Protein AF-A0AAJ7BZB8-F1 (afdb_monomer)

Structure (mmCIF, N/CA/C/O backbone):
data_AF-A0AAJ7BZB8-F1
#
_entry.id   AF-A0AAJ7BZB8-F1
#
loop_
_atom_site.group_PDB
_atom_site.id
_atom_site.type_symbol
_atom_site.label_atom_id
_atom_site.label_alt_id
_atom_site.label_comp_id
_atom_site.label_asym_id
_atom_site.label_entity_id
_atom_site.label_seq_id
_atom_site.pdbx_PDB_ins_code
_atom_site.Cartn_x
_atom_site.Cartn_y
_atom_site.Cartn_z
_atom_site.occupancy
_atom_site.B_iso_or_equiv
_atom_site.auth_seq_id
_atom_site.auth_comp_id
_atom_site.auth_asym_id
_atom_site.auth_atom_id
_atom_site.pdbx_PDB_model_num
ATOM 1 N N . MET A 1 1 ? -3.937 38.573 93.428 1.00 39.94 1 MET A N 1
ATOM 2 C CA . MET A 1 1 ? -5.279 39.119 93.153 1.00 39.94 1 MET A CA 1
ATOM 3 C C . MET A 1 1 ? -6.262 38.174 93.824 1.00 39.94 1 MET A C 1
ATOM 5 O O . MET A 1 1 ? -6.724 37.236 93.200 1.00 39.94 1 MET A O 1
ATOM 9 N N . GLU A 1 2 ? -6.357 38.149 95.153 1.00 41.34 2 GLU A N 1
ATOM 10 C CA . GLU A 1 2 ? -6.880 39.229 96.008 1.00 41.34 2 GLU A CA 1
ATOM 11 C C . GLU A 1 2 ? -8.171 39.812 95.445 1.00 41.34 2 GLU A C 1
ATOM 13 O O . GLU A 1 2 ? -8.103 40.644 94.551 1.00 41.34 2 GLU A O 1
ATOM 18 N N . TYR A 1 3 ? -9.303 39.391 96.016 1.00 40.09 3 TYR A N 1
ATOM 19 C CA . TYR A 1 3 ? -10.199 40.333 96.679 1.00 40.09 3 TYR A CA 1
ATOM 20 C C . TYR A 1 3 ? -10.624 39.767 98.038 1.00 40.09 3 TYR A C 1
ATOM 22 O O . TYR A 1 3 ? -11.036 38.616 98.171 1.00 40.09 3 TYR A O 1
ATOM 30 N N . LYS A 1 4 ? -10.412 40.612 99.043 1.00 41.88 4 LYS A N 1
ATOM 31 C CA . LYS A 1 4 ? -10.698 40.487 100.470 1.00 41.88 4 LYS A CA 1
ATOM 32 C C . LYS A 1 4 ? -11.852 41.445 100.801 1.00 41.88 4 LYS A C 1
ATOM 34 O O . LYS A 1 4 ? -11.926 42.494 100.170 1.0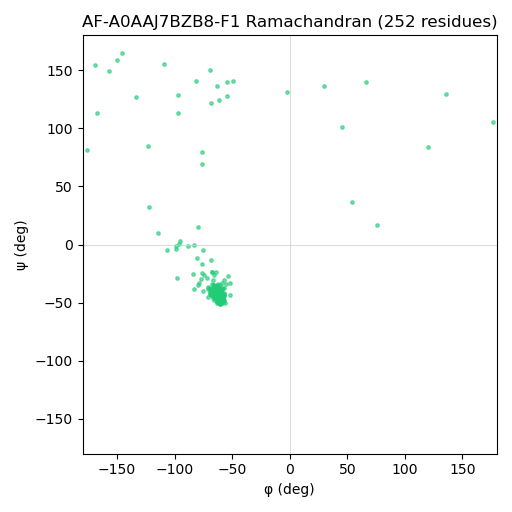0 41.88 4 LYS A O 1
ATOM 39 N N . THR A 1 5 ? -12.576 41.100 101.878 1.00 44.72 5 THR A N 1
ATOM 40 C CA . THR A 1 5 ? -13.298 41.970 102.851 1.00 44.72 5 THR A CA 1
ATOM 41 C C . THR A 1 5 ? -14.499 42.762 102.315 1.00 44.72 5 THR A C 1
ATOM 43 O O . THR A 1 5 ? -14.485 43.208 101.183 1.00 44.72 5 THR A O 1
ATOM 46 N N . GLU A 1 6 ? -15.624 42.921 103.018 1.00 40.31 6 GLU A N 1
ATOM 47 C CA . GLU A 1 6 ? -15.909 43.274 104.429 1.00 40.31 6 GLU A CA 1
ATOM 48 C C . GLU A 1 6 ? -17.247 42.595 104.845 1.00 40.31 6 GLU A C 1
ATOM 50 O O . GLU A 1 6 ? -18.028 42.230 103.977 1.00 40.31 6 GLU A O 1
ATOM 55 N N . GLY A 1 7 ? -17.654 42.325 106.088 1.00 41.47 7 GLY A N 1
ATOM 56 C CA . GLY A 1 7 ? -17.293 42.805 107.419 1.00 41.47 7 GLY A CA 1
ATOM 57 C C . GLY A 1 7 ? -18.589 43.050 108.229 1.00 41.47 7 GLY A C 1
ATOM 58 O O . GLY A 1 7 ? -19.474 43.743 107.744 1.00 41.47 7 GLY A O 1
ATOM 59 N N . SER A 1 8 ? -18.661 42.497 109.455 1.00 42.31 8 SER A N 1
ATOM 60 C CA . SER A 1 8 ? -19.478 42.924 110.628 1.00 42.31 8 SER A CA 1
ATOM 61 C C . SER A 1 8 ? -20.513 41.928 111.216 1.00 42.31 8 SER A C 1
ATOM 63 O O . SER A 1 8 ? -21.698 41.987 110.913 1.00 42.31 8 SER A O 1
ATOM 65 N N . VAL A 1 9 ? -20.051 41.022 112.102 1.00 45.44 9 VAL A N 1
ATOM 66 C CA . VAL A 1 9 ? -20.171 41.075 113.598 1.00 45.44 9 VAL A CA 1
ATOM 67 C C . VAL A 1 9 ? -21.422 41.801 114.152 1.00 45.44 9 VAL A C 1
ATOM 69 O O . VAL A 1 9 ? -21.681 42.920 113.730 1.00 45.44 9 VAL A O 1
ATOM 72 N N . CYS A 1 10 ? -22.195 41.367 115.161 1.00 36.84 10 CYS A N 1
ATOM 73 C CA . CYS A 1 10 ? -22.293 40.200 116.059 1.00 36.84 10 CYS A CA 1
ATOM 74 C C . CYS A 1 10 ? -23.645 40.310 116.805 1.00 36.84 10 CYS A C 1
ATOM 76 O O . CYS A 1 10 ? -24.083 41.429 117.052 1.00 36.84 10 CYS A O 1
ATOM 78 N N . ALA A 1 11 ? -24.223 39.194 117.269 1.00 33.59 11 ALA A N 1
ATOM 79 C CA . ALA A 1 11 ? -24.664 39.015 118.668 1.00 33.59 11 ALA A CA 1
ATOM 80 C C . ALA A 1 11 ? -25.375 37.660 118.861 1.00 33.59 11 ALA A C 1
ATOM 82 O O . ALA A 1 11 ? -26.507 37.450 118.439 1.00 33.59 11 ALA A O 1
ATOM 83 N N . SER A 1 12 ? -24.638 36.759 119.509 1.00 43.12 12 SER A N 1
ATOM 84 C CA . SER A 1 12 ? -25.056 35.722 120.462 1.00 43.12 12 SER A CA 1
ATOM 85 C C . SER A 1 12 ? -26.538 35.631 120.857 1.00 43.12 12 SER A C 1
ATOM 87 O O . SER A 1 12 ? -27.096 36.596 121.373 1.00 43.12 12 SER A O 1
ATOM 89 N N . ASN A 1 13 ? -27.090 34.411 120.788 1.00 36.97 13 ASN A N 1
ATOM 90 C CA . ASN A 1 13 ? -27.570 33.665 121.964 1.00 36.97 13 ASN A CA 1
ATOM 91 C C . ASN A 1 13 ? -27.848 32.185 121.604 1.00 36.97 13 ASN A C 1
ATOM 93 O 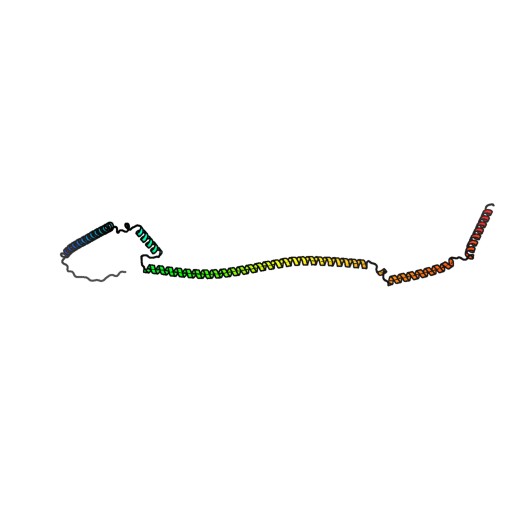O . ASN A 1 13 ? -28.753 31.871 120.839 1.00 36.97 13 ASN A O 1
ATOM 97 N N . VAL A 1 14 ? -27.039 31.289 122.175 1.00 47.53 14 VAL A N 1
ATOM 98 C CA . VAL A 1 14 ? -27.263 29.833 122.355 1.00 47.53 14 VAL A CA 1
ATOM 99 C C . VAL A 1 14 ? -28.148 29.715 123.616 1.00 47.53 14 VAL A C 1
ATOM 101 O O . VAL A 1 14 ? -27.891 30.513 124.525 1.00 47.53 14 VAL A O 1
ATOM 104 N N . PRO A 1 15 ? -29.167 28.823 123.746 1.00 52.34 15 PRO A N 1
ATOM 105 C CA . PRO A 1 15 ? -28.932 27.368 123.744 1.00 52.34 15 PRO A CA 1
ATOM 106 C C . PRO A 1 15 ? -30.091 26.421 123.352 1.00 52.34 15 PRO A C 1
ATOM 108 O O . PRO A 1 15 ? -31.243 26.656 123.695 1.00 52.34 15 PRO A O 1
ATOM 111 N N . SER A 1 16 ? -29.754 25.262 122.764 1.00 43.34 16 SER A N 1
ATOM 112 C CA . SER A 1 16 ? -30.377 23.956 123.084 1.00 43.34 16 SER A CA 1
ATOM 113 C C . SER A 1 16 ? -29.691 22.816 122.305 1.00 43.34 16 SER A C 1
ATOM 115 O O . SER A 1 16 ? -30.185 22.351 121.282 1.00 43.34 16 SER A O 1
ATOM 117 N N . ASP A 1 17 ? -28.545 22.344 122.801 1.00 50.84 17 ASP A N 1
ATOM 118 C CA . ASP A 1 17 ? -27.751 21.240 122.220 1.00 50.84 17 ASP A CA 1
ATOM 119 C C . ASP A 1 17 ? -28.291 19.825 122.545 1.00 50.84 17 ASP A C 1
ATOM 121 O O . ASP A 1 17 ? -27.604 18.825 122.354 1.00 50.84 17 ASP A O 1
ATOM 125 N N . TYR A 1 18 ? -29.538 19.700 123.017 1.00 49.69 18 TYR A N 1
ATOM 126 C CA . TYR A 1 18 ? -30.134 18.399 123.377 1.00 49.69 18 TYR A CA 1
ATOM 127 C C . TYR A 1 18 ? -31.185 17.877 122.384 1.00 49.69 18 TYR A C 1
ATOM 129 O O . TYR A 1 18 ? -31.660 16.752 122.540 1.00 49.69 18 TYR A O 1
ATOM 137 N N . GLN A 1 19 ? -31.552 18.650 121.356 1.00 49.06 19 GLN A N 1
ATOM 138 C CA . GLN A 1 19 ? -32.481 18.192 120.309 1.00 49.06 19 GLN A CA 1
ATOM 139 C C . GLN A 1 19 ? -31.768 17.691 119.047 1.00 49.06 19 GLN A C 1
ATOM 141 O O . GLN A 1 19 ? -32.270 16.770 118.412 1.00 49.06 19 GLN A O 1
ATOM 146 N N . THR A 1 20 ? -30.574 18.201 118.740 1.00 49.47 20 THR A N 1
ATOM 147 C CA . THR A 1 20 ? -29.833 17.896 117.506 1.00 49.47 20 THR A CA 1
ATOM 148 C C . THR A 1 20 ? -29.273 16.469 117.466 1.00 49.47 20 THR A C 1
ATOM 150 O O . THR A 1 20 ? -29.335 15.827 116.423 1.00 49.47 20 THR A O 1
ATOM 153 N N . GLN A 1 21 ? -28.811 15.915 118.597 1.00 52.09 21 GLN A N 1
ATOM 154 C CA . GLN A 1 21 ? -28.292 14.534 118.657 1.00 52.09 21 GLN A CA 1
ATOM 155 C C . GLN A 1 21 ? -29.380 13.457 118.526 1.00 52.09 21 GLN A C 1
ATOM 157 O O . GLN A 1 21 ? -29.112 12.361 118.043 1.00 52.09 21 GLN A O 1
ATOM 162 N N . LYS A 1 22 ? -30.617 13.745 118.947 1.00 52.25 22 LYS A N 1
ATOM 163 C CA . LYS A 1 22 ? -31.715 12.766 118.902 1.00 52.25 22 LYS A CA 1
ATOM 164 C C . LYS A 1 22 ? -32.300 12.628 117.491 1.00 52.25 22 LYS A C 1
ATOM 166 O O . LYS A 1 22 ? -32.698 11.533 117.105 1.00 52.25 22 LYS A O 1
ATOM 171 N N . THR A 1 23 ? -32.310 13.721 116.727 1.00 54.75 23 THR A N 1
ATOM 172 C CA . THR A 1 23 ? -32.636 13.731 115.293 1.00 54.75 23 THR A CA 1
ATOM 173 C C . THR A 1 23 ? -31.575 13.022 114.455 1.00 54.75 23 THR A C 1
ATOM 175 O O . THR A 1 23 ? -31.935 12.256 113.569 1.00 54.75 23 THR A O 1
ATOM 178 N N . ASP A 1 24 ? -30.292 13.177 114.794 1.00 61.56 24 ASP A N 1
ATOM 179 C CA . ASP A 1 24 ? -29.176 12.558 114.060 1.00 61.56 24 ASP A CA 1
ATOM 180 C C . ASP A 1 24 ? -29.201 11.019 114.154 1.00 61.56 24 ASP A C 1
ATOM 182 O O . ASP A 1 24 ? -28.996 10.321 113.167 1.00 61.56 24 ASP A O 1
ATOM 186 N N . ILE A 1 25 ? -29.553 10.470 115.325 1.00 65.50 25 ILE A N 1
ATOM 187 C CA . ILE A 1 25 ? -29.702 9.016 115.528 1.00 65.50 25 ILE A CA 1
ATOM 188 C C . ILE A 1 25 ? -30.928 8.470 114.777 1.00 65.50 25 ILE A C 1
ATOM 190 O O . ILE A 1 25 ? -30.836 7.427 114.134 1.00 65.50 25 ILE A O 1
ATOM 194 N N . GLN A 1 26 ? -32.064 9.177 114.808 1.00 70.44 26 GLN A N 1
ATOM 195 C CA . GLN A 1 26 ? -33.268 8.760 114.076 1.00 70.44 26 GLN A CA 1
ATOM 196 C C . GLN A 1 26 ? -33.088 8.810 112.555 1.00 70.44 26 GLN A C 1
ATOM 198 O O . GLN A 1 26 ? -33.644 7.977 111.840 1.00 70.44 26 GLN A O 1
ATOM 203 N N . ASP A 1 27 ? -32.334 9.779 112.043 1.00 73.12 27 ASP A N 1
ATOM 204 C CA . ASP A 1 27 ? -32.050 9.871 110.612 1.00 73.12 27 ASP A CA 1
ATOM 205 C C . ASP A 1 27 ? -30.987 8.848 110.179 1.00 73.12 27 ASP A C 1
ATOM 207 O O . ASP A 1 27 ? -31.086 8.300 109.079 1.00 73.12 27 ASP A O 1
ATOM 211 N N . LEU A 1 28 ? -30.057 8.479 111.069 1.00 79.44 28 LEU A N 1
ATOM 212 C CA . LEU A 1 28 ? -29.142 7.352 110.868 1.00 79.44 28 LEU A CA 1
ATOM 213 C C . LEU A 1 28 ? -29.890 6.006 110.791 1.00 79.44 28 LEU A C 1
ATOM 215 O O . LEU A 1 28 ? -29.590 5.185 109.923 1.00 79.44 28 LEU A O 1
ATOM 219 N N . GLU A 1 29 ? -30.890 5.790 111.651 1.00 80.31 29 GLU A N 1
ATOM 220 C CA . GLU A 1 29 ? -31.751 4.596 111.632 1.00 80.31 29 GLU A CA 1
ATOM 221 C C . GLU A 1 29 ? -32.578 4.507 110.338 1.00 80.31 29 GLU A C 1
ATOM 223 O O . GLU A 1 29 ? -32.640 3.449 109.708 1.00 80.31 29 GLU A O 1
ATOM 228 N N . LYS A 1 30 ? -33.162 5.622 109.876 1.00 84.06 30 LYS A N 1
ATOM 229 C CA . LYS A 1 30 ? -33.880 5.673 108.587 1.00 84.06 30 LYS A CA 1
ATOM 230 C C . LYS A 1 30 ? -32.955 5.427 107.396 1.00 84.06 30 LYS A C 1
ATOM 232 O O . LYS A 1 30 ? -33.351 4.754 106.446 1.00 84.06 30 LYS A O 1
ATOM 237 N N . LEU A 1 31 ? -31.733 5.960 107.432 1.00 84.12 31 LEU A N 1
ATOM 238 C CA . LEU A 1 31 ? -30.732 5.733 106.390 1.00 84.12 31 LEU A CA 1
ATOM 239 C C . LEU A 1 31 ? -30.292 4.263 106.348 1.00 84.12 31 LEU A C 1
ATOM 241 O O . LEU A 1 31 ? -30.109 3.715 105.261 1.00 84.12 31 LEU A O 1
ATOM 245 N N . HIS A 1 32 ? -30.159 3.619 107.512 1.00 86.50 32 HIS A N 1
ATOM 246 C CA . HIS A 1 32 ? -29.890 2.186 107.606 1.00 86.50 32 HIS A CA 1
ATOM 247 C C . HIS A 1 32 ? -31.016 1.369 106.962 1.00 86.50 32 HIS A C 1
ATOM 249 O O . HIS A 1 32 ? -30.742 0.573 106.068 1.00 86.50 32 HIS A O 1
ATOM 255 N N . LEU A 1 33 ? -32.272 1.638 107.335 1.00 87.62 33 LEU A N 1
ATOM 256 C CA . LEU A 1 33 ? -33.460 1.004 106.749 1.00 87.62 33 LEU A CA 1
ATOM 257 C C . LEU A 1 33 ? -33.542 1.194 105.227 1.00 87.62 33 LEU A C 1
ATOM 259 O O . LEU A 1 33 ? -33.844 0.253 104.498 1.00 87.62 33 LEU A O 1
ATOM 263 N N . LEU A 1 34 ? -33.234 2.391 104.719 1.00 89.62 34 LEU A N 1
ATOM 264 C CA . LEU A 1 34 ? -33.222 2.655 103.278 1.00 89.62 34 LEU A CA 1
ATOM 265 C C . LEU A 1 34 ? -32.117 1.871 102.561 1.00 89.62 34 LEU A C 1
ATOM 267 O O . LEU A 1 34 ? -32.340 1.329 101.480 1.00 89.62 34 LEU A O 1
ATOM 271 N N . LYS A 1 35 ? -30.918 1.808 103.147 1.00 89.25 35 LYS A N 1
ATOM 272 C CA . LYS A 1 35 ? -29.793 1.057 102.582 1.00 89.25 35 LYS A CA 1
ATOM 273 C C . LYS A 1 35 ? -30.079 -0.444 102.558 1.00 89.25 35 LYS A C 1
ATOM 275 O O . LYS A 1 35 ? -29.728 -1.109 101.586 1.00 89.25 35 LYS A O 1
ATOM 280 N N . GLU A 1 36 ? -30.723 -0.949 103.603 1.00 92.25 36 GLU A N 1
ATOM 281 C CA . GLU A 1 36 ? -31.187 -2.330 103.699 1.00 92.25 36 GLU A CA 1
ATOM 282 C C . GLU A 1 36 ? -32.238 -2.621 102.621 1.00 92.25 36 GLU A C 1
ATOM 284 O O . GLU A 1 36 ? -32.021 -3.512 101.806 1.00 92.25 36 GLU A O 1
ATOM 289 N N . GLY A 1 37 ? -33.262 -1.771 102.475 1.00 90.75 37 GLY A N 1
ATOM 290 C CA . GLY A 1 37 ? -34.270 -1.912 101.417 1.00 90.75 37 GLY A CA 1
ATOM 291 C C . GLY A 1 37 ? -33.705 -1.826 99.990 1.00 90.75 37 GLY A C 1
ATOM 292 O O . GLY A 1 37 ? -34.118 -2.582 99.111 1.00 90.75 37 GLY A O 1
ATOM 293 N N . ILE A 1 38 ? -32.715 -0.959 99.736 1.00 91.31 38 ILE A N 1
ATOM 294 C CA . ILE A 1 38 ? -32.002 -0.916 98.445 1.00 91.31 38 ILE A CA 1
ATOM 295 C C . ILE A 1 38 ? -31.239 -2.224 98.213 1.00 91.31 38 ILE A C 1
ATOM 297 O O . ILE A 1 38 ? -31.277 -2.770 97.111 1.00 91.31 38 ILE A O 1
ATOM 301 N N . SER A 1 39 ? -30.550 -2.733 99.236 1.00 92.19 39 SER A N 1
ATOM 302 C CA . SER A 1 39 ? -29.804 -3.989 99.139 1.00 92.19 39 SER A CA 1
ATOM 303 C C . SER A 1 39 ? -30.730 -5.177 98.882 1.00 92.19 39 SER A C 1
ATOM 305 O O . SER A 1 39 ? -30.409 -6.021 98.047 1.00 92.19 39 SER A O 1
ATOM 307 N N . GLU A 1 40 ? -31.880 -5.229 99.553 1.00 92.81 40 GLU A N 1
ATOM 308 C CA . GLU A 1 40 ? -32.916 -6.240 99.333 1.00 92.81 40 GLU A CA 1
ATOM 309 C C . GLU A 1 40 ? -33.490 -6.152 97.917 1.00 92.81 40 GLU A C 1
ATOM 311 O O . GLU A 1 40 ? -33.534 -7.161 97.224 1.00 92.81 40 GLU A O 1
ATOM 316 N N . THR A 1 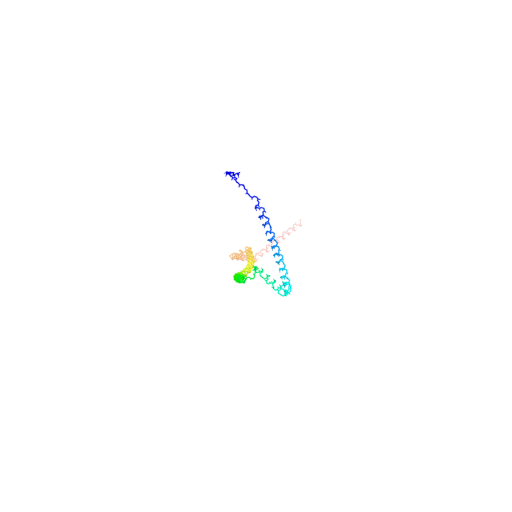41 ? -33.808 -4.948 97.427 1.00 92.94 41 THR A N 1
ATOM 317 C CA . THR A 1 41 ? -34.321 -4.745 96.058 1.00 92.94 41 THR A CA 1
ATOM 318 C C . THR A 1 41 ? -33.298 -5.166 95.000 1.00 92.94 41 THR A C 1
ATOM 320 O O . THR A 1 41 ? -33.645 -5.751 93.976 1.00 92.94 41 THR A O 1
ATOM 323 N N . ILE A 1 42 ? -32.010 -4.885 95.225 1.00 91.31 42 ILE A N 1
ATOM 324 C CA . ILE A 1 42 ? -30.934 -5.326 94.328 1.00 91.31 42 ILE A CA 1
ATOM 325 C C . ILE A 1 42 ? -30.804 -6.851 94.365 1.00 91.31 42 ILE A C 1
ATOM 327 O O . ILE A 1 42 ? -30.649 -7.473 93.314 1.00 91.31 42 ILE A O 1
ATOM 331 N N . ALA A 1 43 ? -30.867 -7.460 95.551 1.00 91.81 43 ALA A N 1
ATOM 332 C CA . ALA A 1 43 ? -30.816 -8.909 95.698 1.00 91.81 43 ALA A CA 1
ATOM 333 C C . ALA A 1 43 ? -32.014 -9.589 95.015 1.00 91.81 43 ALA A C 1
ATOM 335 O O . ALA A 1 43 ? -31.816 -10.552 94.277 1.00 91.81 43 ALA A O 1
ATOM 336 N N . GLU A 1 44 ? -33.221 -9.046 95.181 1.00 93.19 44 GLU A N 1
ATOM 337 C CA . GLU A 1 44 ? -34.444 -9.507 94.521 1.00 93.19 44 GLU A CA 1
ATOM 338 C C . GLU A 1 44 ? -34.348 -9.353 93.000 1.00 93.19 44 GLU A C 1
ATOM 340 O O . GLU A 1 44 ? -34.588 -10.308 92.271 1.00 93.19 44 GLU A O 1
ATOM 345 N N . ASN A 1 45 ? -33.905 -8.200 92.493 1.00 91.06 45 ASN A N 1
ATOM 346 C CA . ASN A 1 45 ? -33.743 -7.986 91.054 1.00 91.06 45 ASN A CA 1
ATOM 347 C C . ASN A 1 45 ? -32.689 -8.924 90.436 1.00 91.06 45 ASN A C 1
ATOM 349 O O . ASN A 1 45 ? -32.849 -9.411 89.314 1.00 91.06 45 ASN A O 1
ATOM 353 N N . ASN A 1 46 ? -31.616 -9.217 91.172 1.00 91.38 46 ASN A N 1
ATOM 354 C CA . ASN A 1 46 ? -30.619 -10.198 90.752 1.00 91.38 46 ASN A CA 1
ATOM 355 C C . ASN A 1 46 ? -31.191 -11.623 90.756 1.00 91.38 46 ASN A C 1
ATOM 357 O O . ASN A 1 46 ? -30.915 -12.383 89.827 1.00 91.38 46 ASN A O 1
ATOM 361 N N . ALA A 1 47 ? -32.003 -11.978 91.757 1.00 92.19 47 ALA A N 1
ATOM 362 C CA . ALA A 1 47 ? -32.699 -13.261 91.813 1.00 92.19 47 ALA A CA 1
ATOM 363 C C . ALA A 1 47 ? -33.698 -13.404 90.655 1.00 92.19 47 ALA A C 1
ATOM 365 O O . ALA A 1 47 ? -33.641 -14.390 89.926 1.00 92.19 47 ALA A O 1
ATOM 366 N N . LEU A 1 48 ? -34.513 -12.378 90.393 1.00 90.62 48 LEU A N 1
ATOM 367 C CA . LEU A 1 48 ? -35.437 -12.327 89.257 1.00 90.62 48 LEU A CA 1
ATOM 368 C C . LEU A 1 48 ? -34.701 -12.418 87.919 1.00 90.62 48 LEU A C 1
ATOM 370 O O . LEU A 1 48 ? -35.116 -13.155 87.032 1.00 90.62 48 LEU A O 1
ATOM 374 N N . SER A 1 49 ? -33.576 -11.718 87.765 1.00 87.69 49 SER A N 1
ATOM 375 C CA . SER A 1 49 ? -32.747 -11.822 86.558 1.00 87.69 49 SER A CA 1
ATOM 376 C C . SER A 1 49 ? -32.207 -13.242 86.370 1.00 87.69 49 SER A C 1
ATOM 378 O O . SER A 1 49 ? -32.214 -13.763 85.253 1.00 87.69 49 SER A O 1
ATOM 380 N N . ALA A 1 50 ? -31.774 -13.898 87.451 1.00 89.00 50 ALA A N 1
ATOM 381 C CA . ALA A 1 50 ? -31.330 -15.286 87.411 1.00 89.00 50 ALA A CA 1
ATOM 382 C C . ALA A 1 50 ? -32.483 -16.246 87.067 1.00 89.00 50 ALA A C 1
ATOM 384 O O . ALA A 1 50 ? -32.299 -17.140 86.240 1.00 89.00 50 ALA A O 1
ATOM 385 N N . GLU A 1 51 ? -33.676 -16.040 87.624 1.00 89.06 51 GLU A N 1
ATOM 386 C CA . GLU A 1 51 ? -34.882 -16.805 87.290 1.00 89.06 51 GLU A CA 1
ATOM 387 C C . GLU A 1 51 ? -35.293 -16.611 85.830 1.00 89.06 51 GLU A C 1
ATOM 389 O O . GLU A 1 51 ? -35.535 -17.594 85.139 1.00 89.06 51 GLU A O 1
ATOM 394 N N . ILE A 1 52 ? -35.275 -15.378 85.314 1.00 85.88 52 ILE A N 1
ATOM 395 C CA . ILE A 1 52 ? -35.554 -15.082 83.901 1.00 85.88 52 ILE A CA 1
ATOM 396 C C . ILE A 1 52 ? -34.550 -15.800 82.998 1.00 85.88 52 ILE A C 1
ATOM 398 O O . ILE A 1 52 ? -34.951 -16.432 82.025 1.00 85.88 52 ILE A O 1
ATOM 402 N N . ILE A 1 53 ? -33.253 -15.760 83.313 1.00 82.69 53 ILE A N 1
ATOM 403 C CA . ILE A 1 53 ? -32.234 -16.498 82.549 1.00 82.69 53 ILE A CA 1
ATOM 404 C C . ILE A 1 53 ? -32.510 -18.006 82.594 1.00 82.69 53 ILE A C 1
ATOM 406 O O . ILE A 1 53 ? -32.361 -18.696 81.587 1.00 82.69 53 ILE A O 1
ATOM 410 N N . THR A 1 54 ? -32.930 -18.526 83.745 1.00 84.94 54 THR A N 1
ATOM 411 C CA . THR A 1 54 ? -33.246 -19.949 83.918 1.00 84.94 54 THR A CA 1
ATOM 412 C C . THR A 1 54 ? -34.486 -20.339 83.108 1.00 84.94 54 THR A C 1
ATOM 414 O O . THR A 1 54 ? -34.441 -21.315 82.364 1.00 84.94 54 THR A O 1
ATOM 417 N N . LEU A 1 55 ? -35.537 -19.517 83.130 1.00 83.00 55 LEU A N 1
ATOM 418 C CA . LEU A 1 55 ? -36.735 -19.670 82.301 1.00 83.00 55 LEU A CA 1
ATOM 419 C C . LEU A 1 55 ? -36.405 -19.600 80.806 1.00 83.00 55 LEU A C 1
ATOM 421 O O . LEU A 1 55 ? -36.894 -20.411 80.028 1.00 83.00 55 LEU A O 1
ATOM 425 N N . LEU A 1 56 ? -35.540 -18.677 80.381 1.00 79.06 56 LEU A N 1
ATOM 426 C CA . LEU A 1 56 ? -35.097 -18.581 78.985 1.00 79.06 56 LEU A CA 1
ATOM 427 C C . LEU A 1 56 ? -34.326 -19.832 78.535 1.00 79.06 56 LEU A C 1
ATOM 429 O O . LEU A 1 56 ? -34.486 -20.267 77.389 1.00 79.06 56 LEU A O 1
ATOM 433 N N . LYS A 1 57 ? -33.531 -20.437 79.430 1.00 78.25 57 LYS A N 1
ATOM 434 C CA . LYS A 1 57 ? -32.859 -21.726 79.195 1.00 78.25 57 LYS A CA 1
ATOM 435 C C . LYS A 1 57 ? -33.850 -22.876 79.087 1.00 78.25 57 LYS A C 1
ATOM 437 O O . LYS A 1 57 ? -33.741 -23.674 78.158 1.00 78.25 57 LYS A O 1
ATOM 442 N N . GLU A 1 58 ? -34.822 -22.951 79.992 1.00 81.50 58 GLU A N 1
ATOM 443 C CA . GLU A 1 58 ? -35.870 -23.979 79.974 1.00 81.50 58 GLU A CA 1
ATOM 444 C C . GLU A 1 58 ? -36.744 -23.887 78.719 1.00 81.50 58 GLU A C 1
ATOM 446 O O . GLU A 1 58 ? -37.036 -24.900 78.082 1.00 81.50 58 GLU A O 1
ATOM 451 N N . LEU A 1 59 ? -37.089 -22.665 78.308 1.00 76.75 59 LEU A N 1
ATOM 452 C CA . LEU A 1 59 ? -37.854 -22.384 77.094 1.00 76.75 59 LEU A CA 1
ATOM 453 C C . LEU A 1 59 ? -37.022 -22.527 75.809 1.00 76.75 59 LEU A C 1
ATOM 455 O O . LEU A 1 59 ? -37.578 -22.416 74.717 1.00 76.75 59 LEU A O 1
ATOM 459 N N . LYS A 1 60 ? -35.710 -22.794 75.917 1.00 70.44 60 LYS A N 1
ATOM 460 C CA . LYS A 1 60 ? -34.767 -22.911 74.790 1.00 70.44 60 LYS A CA 1
ATOM 461 C C . LYS A 1 60 ? -34.784 -21.687 73.864 1.00 70.44 60 LYS A C 1
ATOM 463 O O . LYS A 1 60 ? -34.652 -21.820 72.650 1.00 70.44 60 LYS A O 1
ATOM 468 N N . LEU A 1 61 ? -34.948 -20.493 74.431 1.00 70.44 61 LEU A N 1
ATOM 469 C CA . LEU A 1 61 ? -35.032 -19.232 73.681 1.00 70.44 61 LEU A CA 1
ATOM 470 C C . LEU A 1 61 ? -33.686 -18.499 73.570 1.00 70.44 61 LEU A C 1
ATOM 472 O O . LEU A 1 61 ? -33.625 -17.408 73.006 1.00 70.44 61 LEU A O 1
ATOM 476 N N . GLU A 1 62 ? -32.591 -19.064 74.087 1.00 67.25 62 GLU A N 1
ATOM 477 C CA . GLU A 1 62 ? -31.265 -18.468 73.893 1.00 67.25 62 GLU A CA 1
ATOM 478 C C . GLU A 1 62 ? -30.808 -18.582 72.430 1.00 67.25 62 GLU A C 1
ATOM 480 O O . GLU A 1 62 ? -31.089 -19.562 71.739 1.00 67.25 62 GLU A O 1
ATOM 485 N N . ILE A 1 63 ? -29.992 -17.621 71.985 1.00 64.06 63 ILE A N 1
ATOM 486 C CA . ILE A 1 63 ? -29.400 -17.577 70.634 1.00 64.06 63 ILE A CA 1
ATOM 487 C C . ILE A 1 63 ? -28.651 -18.881 70.286 1.00 64.06 63 ILE A C 1
ATOM 489 O O . ILE A 1 63 ? -28.546 -19.259 69.120 1.00 64.06 63 ILE A O 1
ATOM 493 N N . ASN A 1 64 ? -28.153 -19.594 71.300 1.00 66.50 64 ASN A N 1
ATOM 494 C CA . ASN A 1 64 ? -27.435 -20.861 71.158 1.00 66.50 64 ASN A CA 1
ATOM 495 C C . ASN A 1 64 ? -28.340 -22.069 70.857 1.00 66.50 64 ASN A C 1
ATOM 497 O O . ASN A 1 64 ? -27.826 -23.091 70.410 1.00 66.50 64 ASN A O 1
ATOM 501 N N . TYR A 1 65 ? -29.655 -21.959 71.077 1.00 70.81 65 TYR A N 1
ATOM 502 C CA . TYR A 1 65 ? -30.644 -23.004 70.781 1.00 70.81 65 TYR A CA 1
ATOM 503 C C . TYR A 1 65 ? -31.379 -22.787 69.451 1.00 70.81 65 TYR A C 1
ATOM 505 O O . TYR A 1 65 ? -32.196 -23.623 69.062 1.00 70.81 65 TYR A O 1
ATOM 513 N N . LEU A 1 66 ? -31.087 -21.696 68.734 1.00 73.50 66 LEU A N 1
ATOM 514 C CA . LEU A 1 66 ? -31.593 -21.499 67.378 1.00 73.50 66 LEU A CA 1
ATOM 515 C C . LEU A 1 66 ? -31.039 -22.595 66.448 1.00 73.50 66 LEU A C 1
ATOM 517 O O . LEU A 1 66 ? -29.840 -22.888 66.497 1.00 73.50 66 LEU A O 1
ATOM 521 N N . PRO A 1 67 ? -31.875 -23.175 65.568 1.00 81.00 67 PRO A N 1
ATOM 522 C CA . PRO A 1 67 ? -31.418 -24.050 64.496 1.00 81.00 67 PRO A CA 1
ATOM 523 C C . PRO A 1 67 ? -30.269 -23.419 63.702 1.00 81.00 67 PRO A C 1
ATOM 525 O O . PRO A 1 67 ? -30.284 -22.215 63.426 1.00 81.00 67 PRO A O 1
ATOM 528 N N . ILE A 1 68 ? -29.289 -24.243 63.320 1.00 81.94 68 ILE A N 1
ATOM 529 C CA . ILE A 1 68 ? -28.070 -23.819 62.609 1.00 81.94 68 ILE A CA 1
ATOM 530 C C . ILE A 1 68 ? -28.427 -22.989 61.367 1.00 81.94 68 ILE A C 1
ATOM 532 O O . ILE A 1 68 ? -27.879 -21.905 61.187 1.00 81.94 68 ILE A O 1
ATOM 536 N N . ASP A 1 69 ? -29.433 -23.421 60.608 1.00 81.75 69 ASP A N 1
ATOM 537 C CA . ASP A 1 69 ? -29.921 -22.743 59.402 1.00 81.75 69 ASP A CA 1
ATOM 538 C C . ASP A 1 69 ? -30.375 -21.293 59.664 1.00 81.75 69 ASP A C 1
ATOM 540 O O . ASP A 1 69 ? -30.133 -20.395 58.857 1.00 81.75 69 ASP A O 1
ATOM 544 N N . ILE A 1 70 ? -31.005 -21.029 60.816 1.00 82.19 70 ILE A N 1
ATOM 545 C CA . ILE A 1 70 ? -31.464 -19.682 61.194 1.00 82.19 70 ILE A CA 1
ATOM 546 C C . ILE A 1 70 ? -30.277 -18.822 61.624 1.00 82.19 70 ILE A C 1
ATOM 548 O O . ILE A 1 70 ? -30.202 -17.645 61.270 1.00 82.19 70 ILE A O 1
ATOM 552 N N . LYS A 1 71 ? -29.326 -19.406 62.358 1.00 81.94 71 LYS A N 1
ATOM 553 C CA . LYS A 1 71 ? -28.107 -18.718 62.794 1.00 81.94 71 LYS A CA 1
ATOM 554 C C . LYS A 1 71 ? -27.242 -18.309 61.599 1.00 81.94 71 LYS A C 1
ATOM 556 O O . LYS A 1 71 ? -26.814 -17.157 61.524 1.00 81.94 71 LYS A O 1
ATOM 561 N N . GLU A 1 72 ? -27.046 -19.215 60.645 1.00 84.12 72 GLU A N 1
ATOM 562 C CA . GLU A 1 72 ? -26.351 -18.935 59.385 1.00 84.12 72 GLU A CA 1
ATOM 563 C C . GLU A 1 72 ? -27.110 -17.912 58.536 1.00 84.12 72 GLU A C 1
ATOM 565 O O . GLU A 1 72 ? -26.508 -16.966 58.027 1.00 84.12 72 GLU A O 1
ATOM 570 N N . GLY A 1 73 ? -28.438 -18.035 58.433 1.00 84.81 73 GLY A N 1
ATOM 571 C CA . GLY A 1 73 ? -29.285 -17.070 57.734 1.00 84.81 73 GLY A CA 1
ATOM 572 C C . GLY A 1 73 ? -29.157 -15.654 58.300 1.00 84.81 73 GLY A C 1
ATOM 573 O O . GLY A 1 73 ? -28.944 -14.702 57.548 1.00 84.81 73 GLY A O 1
ATOM 574 N N . LEU A 1 74 ? -29.206 -15.505 59.625 1.00 83.62 74 LEU A N 1
ATOM 575 C CA . LEU A 1 74 ? -29.078 -14.212 60.297 1.00 83.62 74 LEU A CA 1
ATOM 576 C C . LEU A 1 74 ? -27.670 -13.619 60.134 1.00 83.62 74 LEU A C 1
ATOM 578 O O . LEU A 1 74 ? -27.516 -12.415 59.918 1.00 83.62 74 LEU A O 1
ATOM 582 N N . GLN A 1 75 ? -26.639 -14.466 60.174 1.00 83.88 75 GLN A N 1
ATOM 583 C CA . GLN A 1 75 ? -25.258 -14.058 59.931 1.00 83.88 75 GLN A CA 1
ATOM 584 C C . GLN A 1 75 ? -25.047 -13.609 58.477 1.00 83.88 75 GLN A C 1
ATOM 586 O O . GLN A 1 75 ? -24.422 -12.574 58.245 1.00 83.88 75 GLN A O 1
ATOM 591 N N . ASN A 1 76 ? -25.638 -14.311 57.509 1.00 86.38 76 ASN A N 1
ATOM 592 C CA . ASN A 1 76 ? -25.629 -13.923 56.098 1.00 86.38 76 ASN A CA 1
ATOM 593 C C . ASN A 1 76 ? -26.353 -12.594 55.867 1.00 86.38 76 ASN A C 1
ATOM 595 O O . ASN A 1 76 ? -25.820 -11.715 55.192 1.00 86.38 76 ASN A O 1
ATOM 599 N N . VAL A 1 77 ? -27.528 -12.399 56.471 1.00 83.12 77 VAL A N 1
ATOM 600 C CA . VAL A 1 77 ? -28.265 -11.128 56.393 1.00 83.12 77 VAL A CA 1
ATOM 601 C C . VAL A 1 77 ? -27.449 -9.987 57.007 1.00 83.12 77 VAL A C 1
ATOM 603 O O . VAL A 1 77 ? -27.335 -8.926 56.398 1.00 83.12 77 VAL A O 1
ATOM 606 N N . SER A 1 78 ? -26.800 -10.210 58.154 1.00 81.50 78 SER A N 1
ATOM 607 C CA . SER A 1 78 ? -25.906 -9.221 58.770 1.00 81.50 78 SER A CA 1
ATOM 608 C C . SER A 1 78 ? -24.714 -8.866 57.872 1.00 81.50 78 SER A C 1
ATOM 610 O O . SER A 1 78 ? -24.368 -7.691 57.746 1.00 81.50 78 SER A O 1
ATOM 612 N N . LEU A 1 79 ? -24.094 -9.853 57.214 1.00 84.81 79 LEU A N 1
ATOM 613 C CA . LEU A 1 79 ? -22.994 -9.625 56.270 1.00 84.81 79 LEU A CA 1
ATOM 614 C C . LEU A 1 79 ? -23.446 -8.824 55.044 1.00 84.81 79 LEU A C 1
ATOM 616 O O . LEU A 1 79 ? -22.747 -7.895 54.636 1.00 84.81 79 LEU A O 1
ATOM 620 N N . ILE A 1 80 ? -24.623 -9.137 54.497 1.00 83.12 80 ILE A N 1
ATOM 621 C CA . ILE A 1 80 ? -25.214 -8.393 53.381 1.00 83.12 80 ILE A CA 1
ATOM 622 C C . ILE A 1 80 ? -25.465 -6.941 53.803 1.00 83.12 80 ILE A C 1
ATOM 624 O O . ILE A 1 80 ? -24.978 -6.033 53.137 1.00 83.12 80 ILE A O 1
ATOM 628 N N . LEU A 1 81 ? -26.123 -6.702 54.940 1.00 79.56 81 LEU A N 1
ATOM 629 C CA . LEU A 1 81 ? -26.393 -5.348 55.445 1.00 79.56 81 LEU A CA 1
ATOM 630 C C . LEU A 1 81 ? -25.108 -4.541 55.655 1.00 79.56 81 LEU A C 1
ATOM 632 O O . LEU A 1 81 ? -25.024 -3.399 55.209 1.00 79.56 81 LEU A O 1
ATOM 636 N N . LYS A 1 82 ? -24.070 -5.153 56.236 1.00 83.62 82 LYS A N 1
ATOM 637 C CA . LYS A 1 82 ? -22.755 -4.514 56.400 1.00 83.62 82 LYS A CA 1
ATOM 638 C C . LYS A 1 82 ? -22.102 -4.171 55.064 1.00 83.62 82 LYS A C 1
ATOM 640 O O . LYS A 1 82 ? -21.525 -3.095 54.940 1.00 83.62 82 LYS A O 1
ATOM 645 N N . SER A 1 83 ? -22.205 -5.046 54.061 1.00 82.88 83 SER A N 1
ATOM 646 C CA . SER A 1 83 ? -21.695 -4.765 52.710 1.00 82.88 83 SER A CA 1
ATOM 647 C C . SER A 1 83 ? -22.447 -3.623 52.012 1.00 82.88 83 SER A C 1
ATOM 649 O O . SER A 1 83 ? -21.873 -2.923 51.182 1.00 82.88 83 SER A O 1
ATOM 651 N N . GLU A 1 84 ? -23.706 -3.403 52.396 1.00 77.69 84 GLU A N 1
ATOM 652 C CA . GLU A 1 84 ? -24.566 -2.304 51.942 1.00 77.69 84 GLU A CA 1
ATOM 653 C C . GLU A 1 84 ? -24.415 -1.030 52.802 1.00 77.69 84 GLU A C 1
ATOM 655 O O . GLU A 1 84 ? -25.056 -0.020 52.518 1.00 77.69 84 GLU A O 1
ATOM 660 N N . GLY A 1 85 ? -23.581 -1.059 53.851 1.00 78.88 85 GLY A N 1
ATOM 661 C CA . GLY A 1 85 ? -23.352 0.067 54.763 1.00 78.88 85 GLY A CA 1
ATOM 662 C C . GLY A 1 85 ? -24.471 0.317 55.782 1.00 78.88 85 GLY A C 1
ATOM 663 O O . GLY A 1 85 ? -24.528 1.400 56.360 1.00 78.88 85 GLY A O 1
ATOM 664 N N . LEU A 1 86 ? -25.356 -0.657 56.008 1.00 74.44 86 LEU A N 1
ATOM 665 C CA . LEU A 1 86 ? -26.490 -0.555 56.928 1.00 74.44 86 LEU A CA 1
ATOM 666 C C . LEU A 1 86 ? -26.145 -1.168 58.293 1.00 74.44 86 LEU A C 1
ATOM 668 O O . LEU A 1 86 ? -25.679 -2.306 58.376 1.00 74.44 86 LEU A O 1
ATOM 672 N N . ALA A 1 87 ? -26.378 -0.407 59.366 1.00 71.12 87 ALA A N 1
ATOM 673 C CA . ALA A 1 87 ? -26.124 -0.842 60.743 1.00 71.12 87 ALA A CA 1
ATOM 674 C C . ALA A 1 87 ? -27.278 -1.674 61.338 1.00 71.12 87 ALA A C 1
ATOM 676 O O . ALA A 1 87 ? -27.038 -2.506 62.210 1.00 71.12 87 ALA A O 1
ATOM 677 N N . GLU A 1 88 ? -28.504 -1.484 60.842 1.00 71.81 88 GLU A N 1
ATOM 678 C CA . GLU A 1 88 ? -29.728 -2.155 61.297 1.00 71.81 88 GLU A CA 1
ATOM 679 C C . GLU A 1 88 ? -30.684 -2.386 60.107 1.00 71.81 88 GLU A C 1
ATOM 681 O O . GLU A 1 88 ? -30.483 -1.816 59.028 1.00 71.81 88 GLU A O 1
ATOM 686 N N . VAL A 1 89 ? -31.699 -3.247 60.266 1.00 67.69 89 VAL A N 1
ATOM 687 C CA . VAL A 1 89 ? -32.697 -3.529 59.215 1.00 67.69 89 VAL A CA 1
ATOM 688 C C . VAL A 1 89 ? -33.693 -2.368 59.135 1.00 67.69 89 VAL A C 1
ATOM 690 O O . VAL A 1 89 ? -34.797 -2.442 59.663 1.00 67.69 89 VAL A O 1
ATOM 693 N N . ASP A 1 90 ? -33.291 -1.283 58.476 1.00 79.69 90 ASP A N 1
ATOM 694 C CA . ASP A 1 90 ? -34.180 -0.187 58.088 1.00 79.69 90 ASP A CA 1
ATOM 695 C C . ASP A 1 90 ? -34.614 -0.377 56.629 1.00 79.69 90 ASP A C 1
ATOM 697 O O . ASP A 1 90 ? -33.812 -0.307 55.691 1.00 79.69 90 ASP A O 1
ATOM 701 N N . GLU A 1 91 ? -35.907 -0.634 56.437 1.00 80.25 91 GLU A N 1
ATOM 702 C CA . GLU A 1 91 ? -36.515 -0.827 55.121 1.00 80.25 91 GLU A CA 1
ATOM 703 C C . GLU A 1 91 ? -36.358 0.409 54.222 1.00 80.25 91 GLU A C 1
ATOM 705 O O . GLU A 1 91 ? -36.128 0.281 53.014 1.00 80.25 91 GLU A O 1
ATOM 710 N N . THR A 1 92 ? -36.406 1.611 54.805 1.00 87.00 92 THR A N 1
ATOM 711 C CA . THR A 1 92 ? -36.243 2.862 54.058 1.00 87.00 92 THR A CA 1
ATOM 712 C C . THR A 1 92 ? -34.803 3.037 53.588 1.00 87.00 92 THR A C 1
ATOM 714 O O . THR A 1 92 ? -34.575 3.298 52.403 1.00 87.00 92 THR A O 1
ATOM 717 N N . ALA A 1 93 ? -33.819 2.788 54.457 1.00 84.00 93 ALA A N 1
ATOM 718 C CA . ALA A 1 93 ? -32.406 2.822 54.094 1.00 84.00 93 ALA A CA 1
ATOM 719 C C . ALA A 1 93 ? -32.051 1.762 53.035 1.00 84.00 93 ALA A C 1
ATOM 721 O O . ALA A 1 93 ? -31.327 2.054 52.080 1.00 84.00 93 ALA A O 1
ATOM 722 N N . LEU A 1 94 ? -32.626 0.559 53.125 1.00 82.44 94 LEU A N 1
ATOM 723 C CA . LEU A 1 94 ? -32.425 -0.500 52.133 1.00 82.44 94 LEU A CA 1
ATOM 724 C C . LEU A 1 94 ? -33.019 -0.142 50.760 1.00 82.44 94 LEU A C 1
ATOM 726 O O . LEU A 1 94 ? -32.398 -0.407 49.724 1.00 82.44 94 LEU A O 1
ATOM 730 N N . MET A 1 95 ? -34.187 0.506 50.731 1.00 88.88 95 MET A N 1
ATOM 731 C CA . MET A 1 95 ? -34.775 1.041 49.498 1.00 88.88 95 MET A CA 1
ATOM 732 C C . MET A 1 95 ? -33.913 2.148 48.881 1.00 88.88 95 MET A C 1
ATOM 734 O O . MET A 1 95 ? -33.688 2.141 47.666 1.00 88.88 95 MET A O 1
ATOM 738 N N . ILE A 1 96 ? -33.368 3.051 49.702 1.00 90.75 96 ILE A N 1
ATOM 739 C CA . ILE A 1 96 ? -32.442 4.098 49.249 1.00 90.75 96 ILE A CA 1
ATOM 740 C C . ILE A 1 96 ? -31.186 3.471 48.627 1.00 90.75 96 ILE A C 1
ATOM 742 O O . ILE A 1 96 ? -30.832 3.831 47.502 1.00 90.75 96 ILE A O 1
ATOM 746 N N . CYS A 1 97 ? -30.546 2.500 49.291 1.00 88.94 97 CYS A N 1
ATOM 747 C CA . CYS A 1 97 ? -29.357 1.823 48.757 1.00 88.94 97 CYS A CA 1
ATOM 748 C C . CYS A 1 97 ? -29.646 1.108 47.424 1.00 88.94 97 CYS A C 1
ATOM 750 O O . CYS A 1 97 ? -28.859 1.209 46.475 1.00 88.94 97 CYS A O 1
ATOM 752 N N . ARG A 1 98 ? -30.803 0.439 47.295 1.00 89.06 98 ARG A N 1
ATOM 753 C CA . ARG A 1 98 ? -31.222 -0.198 46.032 1.00 89.06 98 ARG A CA 1
ATOM 754 C C . ARG A 1 98 ? -31.383 0.804 44.894 1.00 89.06 98 ARG A C 1
ATOM 756 O O . ARG A 1 98 ? -30.887 0.557 43.791 1.00 89.06 98 ARG A O 1
ATOM 763 N N . GLU A 1 99 ? -32.047 1.930 45.134 1.00 94.69 99 GLU A N 1
ATOM 764 C CA . GLU A 1 99 ? -32.227 2.949 44.097 1.00 94.69 99 GLU A CA 1
ATOM 765 C C . GLU A 1 99 ? -30.912 3.661 43.754 1.00 94.69 99 GLU A C 1
ATOM 767 O O . GLU A 1 99 ? -30.629 3.885 42.575 1.00 94.69 99 GLU A O 1
ATOM 772 N N . GLN A 1 100 ? -30.040 3.919 44.734 1.00 94.00 100 GLN A N 1
ATOM 773 C CA . GLN A 1 100 ? -28.690 4.436 44.482 1.00 94.00 100 GLN A CA 1
ATOM 774 C C . GLN A 1 100 ? -27.886 3.502 43.567 1.00 94.00 100 GLN A C 1
ATOM 776 O O . GLN A 1 100 ? -27.300 3.961 42.580 1.00 94.00 100 GLN A O 1
ATOM 781 N N . ARG A 1 101 ? -27.916 2.186 43.821 1.00 92.88 101 ARG A N 1
ATOM 782 C CA . ARG A 1 101 ? -27.307 1.180 42.935 1.00 92.88 101 ARG A CA 1
ATOM 783 C C . ARG A 1 101 ? -27.897 1.247 41.531 1.00 92.88 101 ARG A C 1
ATOM 785 O O . ARG A 1 101 ? -27.153 1.311 40.553 1.00 92.88 101 ARG A O 1
ATOM 792 N N . ARG A 1 102 ? -29.225 1.290 41.414 1.00 96.81 102 ARG A N 1
ATOM 793 C CA . ARG A 1 102 ? -29.918 1.342 40.120 1.00 96.81 102 ARG A CA 1
ATOM 794 C C . ARG A 1 102 ? -29.545 2.588 39.312 1.00 96.81 102 ARG A C 1
ATOM 796 O O . ARG A 1 102 ? -29.331 2.503 38.099 1.00 96.81 102 ARG A O 1
ATOM 803 N N . ILE A 1 103 ? -29.445 3.743 39.968 1.00 97.00 103 ILE A N 1
ATOM 804 C CA . ILE A 1 103 ? -28.994 5.000 39.358 1.00 97.00 103 ILE A CA 1
ATOM 805 C C . ILE A 1 103 ? -27.536 4.874 38.903 1.00 97.00 103 ILE A C 1
ATOM 807 O O . ILE A 1 103 ? -27.210 5.256 37.775 1.00 97.00 103 ILE A O 1
ATOM 811 N N . GLN A 1 104 ? -26.670 4.296 39.734 1.00 96.75 104 GLN A N 1
ATOM 812 C CA . GLN A 1 104 ? -25.258 4.119 39.411 1.00 96.75 104 GLN A CA 1
ATOM 813 C C . GLN A 1 104 ? -25.046 3.165 38.227 1.00 96.75 104 GLN A C 1
ATOM 815 O O . GLN A 1 104 ? -24.269 3.469 37.321 1.00 96.75 104 GLN A O 1
ATOM 820 N N . GLU A 1 105 ? -25.783 2.056 38.159 1.00 97.31 105 GLU A N 1
ATOM 821 C CA . GLU A 1 105 ? -25.760 1.148 37.009 1.00 97.31 105 GLU A CA 1
ATOM 822 C C . GLU A 1 105 ? -26.210 1.845 35.723 1.00 97.31 105 GLU A C 1
ATOM 824 O O . GLU A 1 105 ? -25.570 1.703 34.679 1.00 97.31 105 GLU A O 1
ATOM 829 N N . ARG A 1 106 ? -27.286 2.643 35.780 1.00 97.56 106 ARG A N 1
ATOM 830 C CA . ARG A 1 106 ? -27.740 3.442 34.629 1.00 97.56 106 ARG A CA 1
ATOM 831 C C . ARG A 1 106 ? -26.665 4.433 34.182 1.00 97.56 106 ARG A C 1
ATOM 833 O O . ARG A 1 106 ? -26.408 4.543 32.984 1.00 97.56 106 ARG A O 1
ATOM 840 N N . LYS A 1 107 ? -26.006 5.110 35.126 1.00 97.69 107 LYS A N 1
ATOM 841 C CA . LYS A 1 107 ? -24.900 6.040 34.852 1.00 97.69 107 LYS A CA 1
ATOM 842 C C . LYS A 1 107 ? -23.723 5.334 34.179 1.00 97.69 107 LYS A C 1
ATOM 844 O O . LYS A 1 107 ? -23.193 5.853 33.198 1.00 97.69 107 LYS A O 1
ATOM 849 N N . ASN A 1 108 ? -23.346 4.149 34.655 1.00 97.50 108 ASN A N 1
ATOM 850 C CA . ASN A 1 108 ? -22.274 3.354 34.055 1.00 97.50 108 ASN A CA 1
ATOM 851 C C . ASN A 1 108 ? -22.641 2.898 32.638 1.00 97.50 108 ASN A C 1
ATOM 853 O O . ASN A 1 108 ? -21.883 3.155 31.709 1.00 97.50 108 ASN A O 1
ATOM 857 N N . ARG A 1 109 ? -23.860 2.385 32.422 1.00 97.50 109 ARG A N 1
ATOM 858 C CA . ARG A 1 109 ? -24.338 2.012 31.077 1.00 97.50 109 ARG A CA 1
ATOM 859 C C . ARG A 1 109 ? -24.296 3.179 30.088 1.00 97.50 109 ARG A C 1
ATOM 861 O O . ARG A 1 109 ? -24.012 2.974 28.910 1.00 97.50 109 ARG A O 1
ATOM 868 N N . LEU A 1 110 ? -24.601 4.402 30.530 1.00 97.12 110 LEU A N 1
ATOM 869 C CA . LEU A 1 110 ? -24.494 5.592 29.680 1.00 97.12 110 LEU A CA 1
ATOM 870 C C . LEU A 1 110 ? -23.038 5.907 29.322 1.00 97.12 110 LEU A C 1
ATOM 872 O O . LEU A 1 110 ? -22.754 6.176 28.154 1.00 97.12 110 LEU A O 1
ATOM 876 N N . LYS A 1 111 ? -22.120 5.828 30.292 1.00 97.62 111 LYS A N 1
ATOM 877 C CA . LYS A 1 111 ? -20.680 5.996 30.043 1.00 97.62 111 LYS A CA 1
ATOM 878 C C . LYS A 1 111 ? -20.157 4.948 29.060 1.00 97.62 111 LYS A C 1
ATOM 880 O O . LYS A 1 111 ? -19.474 5.319 28.110 1.00 97.62 111 LYS A O 1
ATOM 885 N N . ASP A 1 112 ? -20.544 3.685 29.218 1.00 97.69 112 ASP A N 1
ATOM 886 C CA . ASP A 1 112 ? -20.125 2.594 28.330 1.00 97.69 112 ASP A CA 1
ATOM 887 C C . ASP A 1 112 ? -20.635 2.800 26.902 1.00 97.69 112 ASP A C 1
ATOM 889 O O . ASP A 1 112 ? -19.891 2.634 25.934 1.00 97.69 112 ASP A O 1
ATOM 893 N N . LYS A 1 113 ? -21.893 3.238 26.747 1.00 97.88 113 LYS A N 1
ATOM 894 C CA . LYS A 1 113 ? -22.448 3.601 25.435 1.00 97.88 113 LYS A CA 1
ATOM 895 C C . LYS A 1 113 ? -21.669 4.747 24.792 1.00 97.88 113 LYS A C 1
ATOM 897 O O . LYS A 1 113 ? -21.327 4.657 23.615 1.00 97.88 113 LYS A O 1
ATOM 902 N N . GLN A 1 114 ? -21.368 5.804 25.547 1.00 97.56 114 GLN A N 1
ATOM 903 C CA . GLN A 1 114 ? -20.574 6.928 25.045 1.00 97.56 114 GLN A CA 1
ATOM 904 C C . GLN A 1 114 ? -19.161 6.490 24.648 1.00 97.56 114 GLN A C 1
ATOM 906 O O . GLN A 1 114 ? -18.664 6.901 23.599 1.00 97.56 114 GLN A O 1
ATOM 911 N N . LEU A 1 115 ? -18.526 5.638 25.454 1.00 98.12 115 LEU A N 1
ATOM 912 C CA . LEU A 1 115 ? -17.201 5.106 25.168 1.00 98.12 115 LEU A CA 1
ATOM 913 C C . LEU A 1 115 ? -17.209 4.251 23.899 1.00 98.12 115 LEU A C 1
ATOM 915 O O . LEU A 1 115 ? -16.365 4.453 23.031 1.00 98.12 115 LEU A O 1
ATOM 919 N N . LYS A 1 116 ? -18.204 3.372 23.738 1.00 98.31 116 LYS A N 1
ATOM 920 C CA . LYS A 1 116 ? -18.376 2.543 22.538 1.00 98.31 116 LYS A CA 1
ATOM 921 C C . LYS A 1 116 ? -18.551 3.387 21.276 1.00 98.31 116 LYS A C 1
ATOM 923 O O . LYS A 1 116 ? -17.948 3.094 20.250 1.00 98.31 116 LYS A O 1
ATOM 928 N N . VAL A 1 117 ? -19.335 4.461 21.356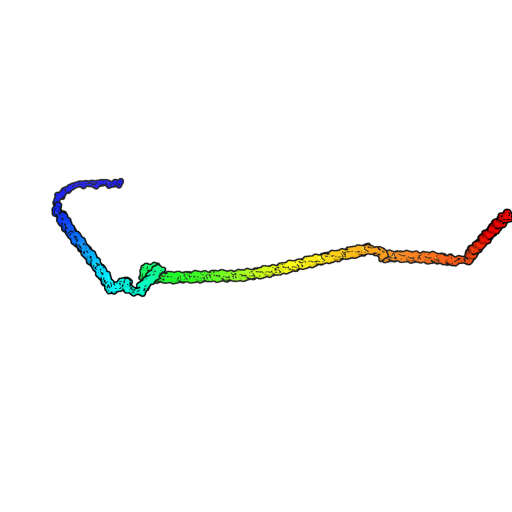 1.00 98.12 117 VAL A N 1
ATOM 929 C CA . VAL A 1 117 ? -19.531 5.397 20.240 1.00 98.12 117 VAL A CA 1
ATOM 930 C C . VAL A 1 117 ? -18.219 6.100 19.867 1.00 98.12 117 VAL A C 1
ATOM 932 O O . VAL A 1 117 ? -17.872 6.150 18.688 1.00 98.12 117 VAL A O 1
ATOM 935 N N . LYS A 1 118 ? -17.446 6.579 20.852 1.00 98.0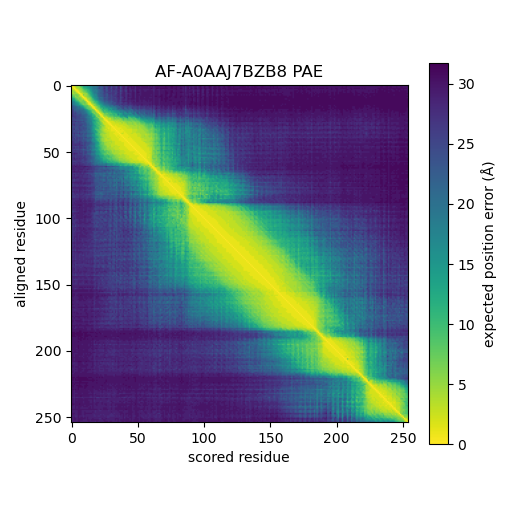6 118 LYS A N 1
ATOM 936 C CA . LYS A 1 118 ? -16.120 7.178 20.610 1.00 98.06 118 LYS A CA 1
ATOM 937 C C . LYS A 1 118 ? -15.127 6.173 20.022 1.00 98.06 118 LYS A C 1
ATOM 939 O O . LYS A 1 118 ? -14.409 6.515 19.087 1.00 98.06 118 LYS A O 1
ATOM 944 N N . TYR A 1 119 ? -15.109 4.951 20.549 1.00 98.56 119 TYR A N 1
ATOM 945 C CA . TYR A 1 119 ? -14.260 3.868 20.060 1.00 98.56 119 TYR A CA 1
ATOM 946 C C . TYR A 1 119 ? -14.561 3.548 18.595 1.00 98.56 119 TYR A C 1
ATOM 948 O O . TYR A 1 119 ? -13.650 3.568 17.777 1.00 98.56 119 TYR A O 1
ATOM 956 N N . ASN A 1 120 ? -15.835 3.351 18.245 1.00 98.38 120 ASN A N 1
ATOM 957 C CA . ASN A 1 120 ? -16.236 3.066 16.867 1.00 98.38 120 ASN A CA 1
ATOM 958 C C . ASN A 1 120 ? -15.844 4.206 15.915 1.00 98.38 120 ASN A C 1
ATOM 960 O O . ASN A 1 120 ? -15.264 3.947 14.868 1.00 98.38 120 ASN A O 1
ATOM 964 N N . MET A 1 121 ? -16.065 5.470 16.304 1.00 98.31 121 MET A N 1
ATOM 965 C CA . MET A 1 121 ? -15.634 6.616 15.490 1.00 98.31 121 MET A CA 1
ATOM 966 C C . MET A 1 121 ? -14.119 6.641 15.255 1.00 98.31 121 MET A C 1
ATOM 968 O O . MET A 1 121 ? -13.669 6.961 14.155 1.00 98.31 121 MET A O 1
ATOM 972 N N . LEU A 1 122 ? -13.322 6.342 16.284 1.00 98.31 122 LEU A N 1
ATOM 973 C CA . LEU A 1 122 ? -11.866 6.267 16.158 1.00 98.31 122 LEU A CA 1
ATOM 974 C C . LEU A 1 122 ? -11.437 5.084 15.288 1.00 98.31 122 LEU A C 1
ATOM 976 O O . LEU A 1 122 ? -10.553 5.244 14.452 1.00 98.31 122 LEU A O 1
ATOM 980 N N . PHE A 1 123 ? -12.086 3.934 15.445 1.00 98.44 123 PHE A N 1
ATOM 981 C CA . PHE A 1 123 ? -11.819 2.737 14.660 1.00 98.44 123 PHE A CA 1
ATOM 982 C C . PHE A 1 123 ? -12.112 2.953 13.170 1.00 98.44 123 PHE A C 1
ATOM 984 O O . PHE A 1 123 ? -11.277 2.638 12.325 1.00 98.44 123 PHE A O 1
ATOM 991 N N . ASP A 1 124 ? -13.240 3.582 12.836 1.00 98.50 124 ASP A N 1
ATOM 992 C CA . ASP A 1 124 ? -13.583 3.911 11.449 1.00 98.50 124 ASP A CA 1
ATOM 993 C C . ASP A 1 124 ? -12.586 4.907 10.841 1.00 98.50 124 ASP A C 1
ATOM 995 O O . ASP A 1 124 ? -12.169 4.765 9.688 1.00 98.50 124 ASP A O 1
ATOM 999 N N . ARG A 1 125 ? -12.144 5.903 11.624 1.00 98.25 125 ARG A N 1
ATOM 1000 C CA . ARG A 1 125 ? -11.081 6.830 11.203 1.00 98.25 125 ARG A CA 1
ATOM 1001 C C . ARG A 1 125 ? -9.761 6.108 10.963 1.00 98.25 125 ARG A C 1
ATOM 1003 O O . ARG A 1 125 ? -9.128 6.369 9.944 1.00 98.25 125 ARG A O 1
ATOM 1010 N N . TYR A 1 126 ? -9.370 5.210 11.864 1.00 98.44 126 TYR A N 1
ATOM 1011 C CA . TYR A 1 126 ? -8.165 4.398 11.722 1.00 98.44 126 TYR A CA 1
ATOM 1012 C C . TYR A 1 126 ? -8.223 3.551 10.449 1.00 98.44 126 TYR A C 1
ATOM 1014 O O . TYR A 1 126 ? -7.331 3.653 9.616 1.00 98.44 126 TYR A O 1
ATOM 1022 N N . LYS A 1 127 ? -9.322 2.826 10.225 1.00 98.44 127 LYS A N 1
ATOM 1023 C CA . LYS A 1 127 ? -9.531 2.015 9.018 1.00 98.44 127 LYS A CA 1
ATOM 1024 C C . LYS A 1 127 ? -9.472 2.847 7.733 1.00 98.44 127 LYS A C 1
ATOM 1026 O O . LYS A 1 127 ? -8.947 2.405 6.715 1.00 98.44 127 LYS A O 1
ATOM 1031 N N . ASN A 1 128 ? -10.010 4.067 7.756 1.00 98.31 128 ASN A N 1
ATOM 1032 C CA . ASN A 1 128 ? -9.925 4.979 6.614 1.00 98.31 128 ASN A CA 1
ATOM 1033 C C . ASN A 1 128 ? -8.496 5.486 6.377 1.00 98.31 128 ASN A C 1
ATOM 1035 O O . ASN A 1 128 ? -8.089 5.629 5.226 1.00 98.31 128 ASN A O 1
ATOM 1039 N N . LEU A 1 129 ? -7.742 5.764 7.443 1.00 98.38 129 LEU A N 1
ATOM 1040 C CA . LEU A 1 129 ? -6.331 6.142 7.348 1.00 98.38 129 LEU A CA 1
ATOM 1041 C C . LEU A 1 129 ? -5.473 4.986 6.839 1.00 98.38 129 LEU A C 1
ATOM 1043 O O . LEU A 1 129 ? -4.651 5.205 5.961 1.00 98.38 129 LEU A O 1
ATOM 1047 N N . GLU A 1 130 ? -5.708 3.771 7.323 1.00 98.50 130 GLU A N 1
ATOM 1048 C CA . GLU A 1 130 ? -5.039 2.554 6.867 1.00 98.50 130 GLU A CA 1
ATOM 1049 C C . GLU A 1 130 ? -5.242 2.346 5.361 1.00 98.50 130 GLU A C 1
ATOM 1051 O O . GLU A 1 130 ? -4.270 2.204 4.625 1.00 98.50 130 GLU A O 1
ATOM 1056 N N . LYS A 1 131 ? -6.481 2.468 4.866 1.00 98.38 131 LYS A N 1
ATOM 1057 C CA . LYS A 1 131 ? -6.761 2.418 3.421 1.00 98.38 131 LYS A CA 1
ATOM 1058 C C . LYS A 1 131 ? -6.002 3.488 2.637 1.00 98.38 131 LYS A C 1
ATOM 1060 O O . LYS A 1 131 ? -5.404 3.191 1.607 1.00 98.38 131 LYS A O 1
ATOM 1065 N N . LYS A 1 132 ? -6.002 4.736 3.117 1.00 98.44 132 LYS A N 1
ATOM 1066 C CA . LYS A 1 132 ? -5.248 5.822 2.469 1.00 98.44 132 LYS A CA 1
ATOM 1067 C C . LYS A 1 132 ? -3.749 5.531 2.455 1.00 98.44 132 LYS A C 1
ATOM 1069 O O . LYS A 1 132 ? -3.093 5.772 1.446 1.00 98.44 132 LYS A O 1
ATOM 1074 N N . LEU A 1 133 ? -3.219 4.983 3.543 1.00 98.56 133 LEU A N 1
ATOM 1075 C CA . LEU A 1 133 ? -1.817 4.602 3.639 1.00 98.56 133 LEU A CA 1
ATOM 1076 C C . LEU A 1 133 ? -1.476 3.510 2.623 1.00 98.56 133 LEU A C 1
ATOM 1078 O O . LEU A 1 133 ? -0.497 3.661 1.904 1.00 98.56 133 LEU A O 1
ATOM 1082 N N . THR A 1 134 ? -2.316 2.477 2.492 1.00 98.38 134 THR A N 1
ATOM 1083 C CA . THR A 1 134 ? -2.116 1.434 1.474 1.00 98.38 134 THR A CA 1
ATOM 1084 C C . THR A 1 134 ? -2.132 2.010 0.059 1.00 98.38 134 THR A C 1
ATOM 1086 O O . THR A 1 134 ? -1.221 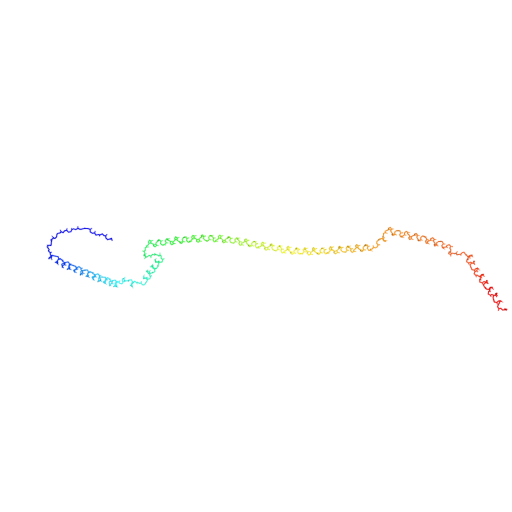1.738 -0.709 1.00 98.38 134 THR A O 1
ATOM 1089 N N . THR A 1 135 ? -3.061 2.920 -0.261 1.00 98.44 135 THR A N 1
ATOM 1090 C CA . THR A 1 135 ? -3.090 3.549 -1.594 1.00 98.44 135 THR A CA 1
ATOM 1091 C C . THR A 1 135 ? -1.862 4.413 -1.878 1.00 98.44 135 THR A C 1
ATOM 1093 O O . THR A 1 135 ? -1.391 4.460 -3.010 1.00 98.44 135 THR A O 1
ATOM 1096 N N . VAL A 1 136 ? -1.329 5.101 -0.862 1.00 98.44 136 VAL A N 1
ATOM 1097 C CA . VAL A 1 136 ? -0.091 5.880 -1.005 1.00 98.44 136 VAL A CA 1
ATOM 1098 C C . VAL A 1 136 ? 1.098 4.945 -1.190 1.00 98.44 136 VAL A C 1
ATOM 1100 O O . VAL A 1 136 ? 1.941 5.212 -2.038 1.00 98.44 136 VAL A O 1
ATOM 1103 N N . GLN A 1 137 ? 1.151 3.841 -0.444 1.00 98.50 137 GLN A N 1
ATOM 1104 C CA . GLN A 1 137 ? 2.198 2.836 -0.588 1.00 98.50 137 GLN A CA 1
ATOM 1105 C C . GLN A 1 137 ? 2.216 2.250 -2.006 1.00 98.50 137 GLN A C 1
ATOM 1107 O O . GLN A 1 137 ? 3.280 2.191 -2.618 1.00 98.50 137 GLN A O 1
ATOM 1112 N N . ASP A 1 138 ? 1.052 1.899 -2.552 1.00 98.31 138 ASP A N 1
ATOM 1113 C CA . ASP A 1 138 ? 0.930 1.386 -3.920 1.00 98.31 138 ASP A CA 1
ATOM 1114 C C . ASP A 1 138 ? 1.385 2.427 -4.956 1.00 98.31 138 ASP A C 1
ATOM 1116 O O . ASP A 1 138 ? 2.112 2.104 -5.896 1.00 98.31 138 ASP A O 1
ATOM 1120 N N . ALA A 1 139 ? 1.023 3.701 -4.762 1.00 98.31 139 ALA A N 1
ATOM 1121 C CA . ALA A 1 139 ? 1.476 4.789 -5.626 1.00 98.31 139 ALA A CA 1
ATOM 1122 C C . ALA A 1 139 ? 3.001 4.982 -5.568 1.00 98.31 139 ALA A C 1
ATOM 1124 O O . ALA A 1 139 ? 3.631 5.190 -6.602 1.00 98.31 139 ALA A O 1
ATOM 1125 N N . VAL A 1 140 ? 3.610 4.877 -4.382 1.00 98.38 140 VAL A N 1
ATOM 1126 C CA . VAL A 1 140 ? 5.071 4.956 -4.210 1.00 98.38 140 VAL A CA 1
ATOM 1127 C C . VAL A 1 140 ? 5.770 3.804 -4.926 1.00 98.38 140 VAL A C 1
ATOM 1129 O O . VAL A 1 140 ? 6.756 4.042 -5.621 1.00 98.38 140 VAL A O 1
ATOM 1132 N N . VAL A 1 141 ? 5.254 2.577 -4.803 1.00 98.31 141 VAL A N 1
ATOM 1133 C CA . VAL A 1 141 ? 5.781 1.415 -5.536 1.00 98.31 141 VAL A CA 1
ATOM 1134 C C . VAL A 1 141 ? 5.679 1.647 -7.044 1.00 98.31 141 VAL A C 1
ATOM 1136 O O . VAL A 1 141 ? 6.671 1.501 -7.747 1.00 98.31 141 VAL A O 1
ATOM 1139 N N . SER A 1 142 ? 4.534 2.125 -7.538 1.00 98.44 142 SER A N 1
ATOM 1140 C CA . SER A 1 142 ? 4.370 2.432 -8.963 1.00 98.44 142 SER A CA 1
ATOM 1141 C C . SER A 1 142 ? 5.334 3.513 -9.459 1.00 98.44 142 SER A C 1
ATOM 1143 O O . SER A 1 142 ? 5.837 3.401 -10.574 1.00 98.44 142 SER A O 1
ATOM 1145 N N . VAL A 1 143 ? 5.576 4.570 -8.678 1.00 98.12 143 VAL A N 1
ATOM 1146 C CA . VAL A 1 143 ? 6.541 5.618 -9.047 1.00 98.12 143 VAL A CA 1
ATOM 1147 C C . VAL A 1 143 ? 7.950 5.045 -9.084 1.00 98.12 143 VAL A C 1
ATOM 1149 O O . VAL A 1 143 ? 8.685 5.325 -10.024 1.00 98.12 143 VAL A O 1
ATOM 1152 N N . LYS A 1 144 ? 8.312 4.215 -8.103 1.00 98.19 144 LYS A N 1
ATOM 1153 C CA . LYS A 1 144 ? 9.604 3.531 -8.078 1.00 98.19 144 LYS A CA 1
ATOM 1154 C C . LYS A 1 144 ? 9.809 2.688 -9.342 1.00 98.19 144 LYS A C 1
ATOM 1156 O O . LYS A 1 144 ? 10.827 2.858 -10.002 1.00 98.19 144 LYS A O 1
ATOM 1161 N N . ASP A 1 145 ? 8.825 1.875 -9.722 1.00 98.12 145 ASP A N 1
ATOM 1162 C CA . ASP A 1 145 ? 8.899 1.035 -10.925 1.00 98.12 145 ASP A CA 1
ATOM 1163 C C . ASP A 1 145 ? 9.045 1.868 -12.211 1.00 98.12 145 ASP A C 1
ATOM 1165 O O . ASP A 1 145 ? 9.736 1.467 -13.148 1.00 98.12 145 ASP A O 1
ATOM 1169 N N . ILE A 1 146 ? 8.383 3.029 -12.285 1.00 97.94 146 ILE A N 1
ATOM 1170 C CA . ILE A 1 146 ? 8.515 3.953 -13.423 1.00 97.94 146 ILE A CA 1
ATOM 1171 C C . ILE A 1 146 ? 9.921 4.556 -13.464 1.00 97.94 146 ILE A C 1
ATOM 1173 O O . ILE A 1 146 ? 10.516 4.620 -14.538 1.00 97.94 146 ILE A O 1
ATOM 1177 N N . THR A 1 147 ? 10.458 4.975 -12.318 1.00 97.69 147 THR A N 1
ATOM 1178 C CA . THR A 1 147 ? 11.809 5.541 -12.226 1.00 97.69 147 THR A CA 1
ATOM 1179 C C . THR A 1 147 ? 12.868 4.515 -12.615 1.00 97.69 147 THR A C 1
ATOM 1181 O O . THR A 1 147 ? 13.724 4.831 -13.431 1.00 97.69 147 THR A O 1
ATOM 1184 N N . GLU A 1 148 ? 12.774 3.277 -12.122 1.00 97.62 148 GLU A N 1
ATOM 1185 C CA . GLU A 1 148 ? 13.710 2.200 -12.479 1.00 97.62 148 GLU A CA 1
ATOM 1186 C C . GLU A 1 148 ? 13.685 1.903 -13.988 1.00 97.62 148 GLU A C 1
ATOM 1188 O O . GLU A 1 148 ? 14.733 1.732 -14.611 1.00 97.62 148 GLU A O 1
ATOM 1193 N N . LYS A 1 149 ? 12.498 1.905 -14.613 1.00 97.19 149 LYS A N 1
ATOM 1194 C CA . LYS A 1 149 ? 12.378 1.770 -16.075 1.00 97.19 149 LYS A CA 1
ATOM 1195 C C . LYS A 1 149 ? 13.006 2.945 -16.815 1.00 97.19 149 LYS A C 1
ATOM 1197 O O . LYS A 1 149 ? 13.714 2.733 -17.791 1.00 97.19 149 LYS A O 1
ATOM 1202 N N . TYR A 1 150 ? 12.759 4.168 -16.352 1.00 97.12 150 TYR A N 1
ATOM 1203 C CA . TYR A 1 150 ? 13.330 5.365 -16.961 1.00 97.12 150 TYR A CA 1
ATOM 1204 C C . TYR A 1 150 ? 14.861 5.387 -16.858 1.00 97.12 150 TYR A C 1
ATOM 1206 O O . TYR A 1 150 ? 15.531 5.757 -17.819 1.00 97.12 150 TYR A O 1
ATOM 1214 N N . GLU A 1 151 ? 15.425 4.961 -15.727 1.00 96.62 151 GLU A N 1
ATOM 1215 C CA . GLU A 1 151 ? 16.874 4.823 -15.550 1.00 96.62 151 GLU A CA 1
ATOM 1216 C C . GLU A 1 151 ? 17.463 3.796 -16.526 1.00 96.62 151 GLU A C 1
ATOM 1218 O O . GLU A 1 151 ? 18.426 4.111 -17.227 1.00 96.62 151 GLU A O 1
ATOM 1223 N N . ALA A 1 152 ? 16.843 2.618 -16.652 1.00 95.88 152 ALA A N 1
ATOM 1224 C CA . ALA A 1 152 ? 17.274 1.596 -17.605 1.00 95.88 152 ALA A CA 1
ATOM 1225 C C . ALA A 1 152 ? 17.183 2.077 -19.068 1.00 95.88 152 ALA A C 1
ATOM 1227 O O . ALA A 1 152 ? 18.100 1.861 -19.864 1.00 95.88 152 ALA A O 1
ATOM 1228 N N . ASP A 1 153 ? 16.101 2.768 -19.435 1.00 96.44 153 ASP A N 1
ATOM 1229 C CA . ASP A 1 153 ? 15.932 3.343 -20.773 1.00 96.44 153 ASP A CA 1
ATOM 1230 C C . ASP A 1 153 ? 16.956 4.455 -21.048 1.00 96.44 153 ASP A C 1
ATOM 1232 O O . ASP A 1 153 ? 17.504 4.537 -22.151 1.00 96.44 153 ASP A O 1
ATOM 1236 N N . SER A 1 154 ? 17.266 5.280 -20.045 1.00 95.44 154 SER A N 1
ATOM 1237 C CA . SER A 1 154 ? 18.290 6.323 -20.130 1.00 95.44 154 SER A CA 1
ATOM 1238 C C . SER A 1 154 ? 19.688 5.732 -20.337 1.00 95.44 154 SER A C 1
ATOM 1240 O O . SER A 1 154 ? 20.449 6.237 -21.162 1.00 95.44 154 SER A O 1
ATOM 1242 N N . GLU A 1 155 ? 20.039 4.659 -19.627 1.00 95.12 155 GLU A N 1
ATOM 1243 C CA . GLU A 1 155 ? 21.324 3.966 -19.795 1.00 95.12 155 GLU A CA 1
ATOM 1244 C C . GLU A 1 155 ? 21.456 3.346 -21.197 1.00 95.12 155 GLU A C 1
ATOM 1246 O O . GLU A 1 155 ? 22.488 3.487 -21.865 1.00 95.12 155 GLU A O 1
ATOM 1251 N N . ASN A 1 156 ? 20.376 2.740 -21.697 1.00 95.19 156 ASN A N 1
ATOM 1252 C CA . ASN A 1 156 ? 20.311 2.231 -23.066 1.00 95.19 156 ASN A CA 1
ATOM 1253 C C . ASN A 1 156 ? 20.459 3.354 -24.102 1.00 95.19 156 ASN A C 1
ATOM 1255 O O . ASN A 1 156 ? 21.198 3.203 -25.080 1.00 95.19 156 ASN A O 1
ATOM 1259 N N . HIS A 1 157 ? 19.786 4.491 -23.899 1.00 94.94 157 HIS A N 1
ATOM 1260 C CA . HIS A 1 157 ? 19.912 5.648 -24.784 1.00 94.94 157 HIS A CA 1
ATOM 1261 C C . HIS A 1 157 ? 21.347 6.181 -24.795 1.00 94.94 157 HIS A C 1
ATOM 1263 O O . HIS A 1 157 ? 21.891 6.434 -25.870 1.00 94.94 157 HIS A O 1
ATOM 1269 N N . TYR A 1 158 ? 21.977 6.324 -23.630 1.00 95.25 158 TYR A N 1
ATOM 1270 C CA . TYR A 1 158 ? 23.358 6.787 -23.520 1.00 95.25 158 TYR A CA 1
ATOM 1271 C C . TYR A 1 158 ? 24.333 5.853 -24.251 1.00 95.25 158 TYR A C 1
ATOM 1273 O O . TYR A 1 158 ? 25.177 6.300 -25.028 1.00 95.25 158 TYR A O 1
ATOM 1281 N N . THR A 1 159 ? 24.164 4.540 -24.082 1.00 94.94 159 THR A N 1
ATOM 1282 C CA . THR A 1 159 ? 24.978 3.530 -24.776 1.00 94.94 159 THR A CA 1
ATOM 1283 C C . THR A 1 159 ? 24.804 3.612 -26.296 1.00 94.94 159 THR A C 1
ATOM 1285 O O . THR A 1 159 ? 25.785 3.582 -27.044 1.00 94.94 159 THR A O 1
ATOM 1288 N N . ASN A 1 160 ? 23.563 3.770 -26.769 1.00 96.31 160 ASN A N 1
ATOM 1289 C CA . ASN A 1 160 ? 23.271 3.964 -28.189 1.00 96.31 160 ASN A CA 1
ATOM 1290 C C . ASN A 1 160 ? 23.870 5.267 -28.732 1.00 96.31 160 ASN A C 1
ATOM 1292 O O . ASN A 1 160 ? 24.391 5.281 -29.846 1.00 96.31 160 ASN A O 1
ATOM 1296 N N . GLU A 1 161 ? 23.824 6.351 -27.963 1.00 96.62 161 GLU A N 1
ATOM 1297 C CA . GLU A 1 161 ? 24.411 7.634 -28.346 1.00 96.62 161 GLU A CA 1
ATOM 1298 C C . GLU A 1 161 ? 25.932 7.528 -28.507 1.00 96.62 161 GLU A C 1
ATOM 1300 O O . GLU A 1 161 ? 26.470 7.967 -29.526 1.00 96.62 161 GLU A O 1
ATOM 1305 N N . ILE A 1 162 ? 26.620 6.876 -27.560 1.00 96.69 162 ILE A N 1
ATOM 1306 C CA . ILE A 1 162 ? 28.055 6.581 -27.681 1.00 96.69 162 ILE A CA 1
ATOM 1307 C C . ILE A 1 162 ? 28.322 5.798 -28.966 1.00 96.69 162 ILE A C 1
ATOM 1309 O O . ILE A 1 162 ? 29.169 6.207 -29.757 1.00 96.69 162 ILE A O 1
ATOM 1313 N N . LEU A 1 163 ? 27.574 4.717 -29.214 1.00 96.94 163 LEU A N 1
ATOM 1314 C CA . LEU A 1 163 ? 27.747 3.888 -30.409 1.00 96.94 163 LEU A CA 1
ATOM 1315 C C . LEU A 1 163 ? 27.600 4.702 -31.705 1.00 96.94 163 LEU A C 1
ATOM 1317 O O . LEU A 1 163 ? 28.399 4.542 -32.631 1.00 96.94 163 LEU A O 1
ATOM 1321 N N . MET A 1 164 ? 26.587 5.567 -31.786 1.00 96.69 164 MET A N 1
ATOM 1322 C CA . MET A 1 164 ? 26.357 6.402 -32.969 1.00 96.69 164 MET A CA 1
ATOM 1323 C C . MET A 1 164 ? 27.455 7.451 -33.149 1.00 96.69 164 MET A C 1
ATOM 1325 O O . MET A 1 164 ? 27.914 7.656 -34.273 1.00 96.69 164 MET A O 1
ATOM 1329 N N . ASN A 1 165 ? 27.928 8.064 -32.062 1.00 97.31 165 ASN A N 1
ATOM 1330 C CA . ASN A 1 165 ? 29.042 9.009 -32.104 1.00 97.31 165 ASN A CA 1
ATOM 1331 C C . ASN A 1 165 ? 30.354 8.337 -32.529 1.00 97.31 165 ASN A C 1
ATOM 1333 O O . ASN A 1 165 ? 31.080 8.889 -33.356 1.00 97.31 165 ASN A O 1
ATOM 1337 N N . THR A 1 166 ? 30.639 7.130 -32.034 1.00 97.25 166 THR A N 1
ATOM 1338 C CA . THR A 1 166 ? 31.803 6.345 -32.466 1.00 97.25 166 THR A CA 1
ATOM 1339 C C . THR A 1 166 ? 31.734 6.047 -33.962 1.00 97.25 166 THR A C 1
ATOM 1341 O O . THR A 1 166 ? 32.679 6.366 -34.678 1.00 97.25 166 THR A O 1
ATOM 1344 N N . LYS A 1 167 ? 30.595 5.550 -34.467 1.00 97.12 167 LYS A N 1
ATOM 1345 C CA . LYS A 1 167 ? 30.404 5.310 -35.910 1.00 97.12 167 LYS A CA 1
ATOM 1346 C C . LYS A 1 167 ? 30.553 6.578 -36.745 1.00 97.12 167 LYS A C 1
ATOM 1348 O O . LYS A 1 167 ? 31.129 6.545 -37.827 1.00 97.12 167 LYS A O 1
ATOM 1353 N N . LEU A 1 168 ? 30.035 7.707 -36.264 1.00 97.75 168 LEU A N 1
ATOM 1354 C CA . LEU A 1 168 ? 30.177 8.982 -36.961 1.00 97.75 168 LEU A CA 1
ATOM 1355 C C . LEU A 1 168 ? 31.649 9.397 -37.077 1.00 97.75 168 LEU A C 1
ATOM 1357 O O . LEU A 1 168 ? 32.057 9.896 -38.123 1.00 97.75 168 LEU A O 1
ATOM 1361 N N . ASN A 1 169 ? 32.442 9.182 -36.027 1.00 97.38 169 ASN A N 1
ATOM 1362 C CA . ASN A 1 169 ? 33.877 9.451 -36.057 1.00 97.38 169 ASN A CA 1
ATOM 1363 C C . ASN A 1 169 ? 34.612 8.497 -37.005 1.00 97.38 169 ASN A C 1
ATOM 1365 O O . ASN A 1 169 ? 35.415 8.969 -37.802 1.00 97.38 169 ASN A O 1
ATOM 1369 N N . GLU A 1 170 ? 34.276 7.204 -37.010 1.00 97.31 170 GLU A N 1
ATOM 1370 C CA . GLU A 1 170 ? 34.814 6.241 -37.984 1.00 97.31 170 GLU A CA 1
ATOM 1371 C C . GLU A 1 170 ? 34.529 6.678 -39.429 1.00 97.31 170 GLU A C 1
ATOM 1373 O O . GLU A 1 170 ? 35.418 6.637 -40.279 1.00 97.31 170 GLU A O 1
ATOM 1378 N N . TYR A 1 171 ? 33.310 7.153 -39.717 1.00 97.69 171 TYR A N 1
ATOM 1379 C CA . TYR A 1 171 ? 32.970 7.674 -41.042 1.00 97.69 171 TYR A CA 1
ATOM 1380 C C . TYR A 1 171 ? 33.728 8.952 -41.395 1.00 97.69 171 TYR A C 1
ATOM 1382 O O . TYR A 1 171 ? 34.121 9.111 -42.549 1.00 97.69 171 TYR A O 1
ATOM 1390 N N . LYS A 1 172 ? 33.954 9.854 -40.433 1.00 97.38 172 LYS A N 1
ATOM 1391 C CA . LYS A 1 172 ? 34.782 11.050 -40.652 1.00 97.38 172 LYS A CA 1
ATOM 1392 C C . LYS A 1 172 ? 36.227 10.674 -40.958 1.00 97.38 172 LYS A C 1
ATOM 1394 O O . LYS A 1 172 ? 36.767 11.153 -41.942 1.00 97.38 172 LYS A O 1
ATOM 1399 N N . GLU A 1 173 ? 36.814 9.756 -40.196 1.00 97.50 173 GLU A N 1
ATOM 1400 C CA . GLU A 1 173 ? 38.168 9.265 -40.466 1.00 97.50 173 GLU A CA 1
ATOM 1401 C C . GLU A 1 173 ? 38.268 8.568 -41.828 1.00 97.50 173 GLU A C 1
ATOM 1403 O O . GLU A 1 173 ? 39.253 8.740 -42.544 1.00 97.50 173 GLU A O 1
ATOM 1408 N N . ALA A 1 174 ? 37.260 7.777 -42.206 1.00 97.00 174 ALA A N 1
ATOM 1409 C CA . ALA A 1 174 ? 37.204 7.150 -43.523 1.00 97.00 174 ALA A CA 1
ATOM 1410 C C . ALA A 1 174 ? 37.093 8.194 -44.646 1.00 97.00 174 ALA A C 1
ATOM 1412 O O . ALA A 1 174 ? 37.749 8.053 -45.676 1.00 97.00 174 ALA A O 1
ATOM 1413 N N . LEU A 1 175 ? 36.301 9.249 -44.439 1.00 96.81 175 LEU A N 1
ATOM 1414 C CA . LEU A 1 175 ? 36.190 10.367 -45.371 1.00 96.81 175 LEU A CA 1
ATOM 1415 C C . LEU A 1 175 ? 37.525 11.107 -45.512 1.00 96.81 175 LEU A C 1
ATOM 1417 O O . LEU A 1 175 ? 37.965 11.329 -46.634 1.00 96.81 175 LEU A O 1
ATOM 1421 N N . ASP A 1 176 ? 38.189 11.430 -44.403 1.00 96.56 176 ASP A N 1
ATOM 1422 C CA . ASP A 1 176 ? 39.486 12.113 -44.408 1.00 96.56 176 ASP A CA 1
ATOM 1423 C C . ASP A 1 176 ? 40.560 11.272 -45.115 1.00 96.56 176 ASP A C 1
ATOM 1425 O O . ASP A 1 176 ? 41.359 11.804 -45.885 1.00 96.56 176 ASP A O 1
ATOM 1429 N N . LYS A 1 177 ? 40.546 9.943 -44.924 1.00 96.19 177 LYS A N 1
ATOM 1430 C CA . LYS A 1 177 ? 41.410 9.014 -45.672 1.00 96.19 177 LYS A CA 1
ATOM 1431 C C . LYS A 1 177 ? 41.125 9.050 -47.169 1.00 96.19 177 LYS A C 1
ATOM 1433 O O . LYS A 1 177 ? 42.065 9.162 -47.943 1.00 96.19 177 LYS A O 1
ATOM 1438 N N . LEU A 1 178 ? 39.856 8.993 -47.578 1.00 94.94 178 LEU A N 1
ATOM 1439 C CA . LEU A 1 178 ? 39.477 9.067 -48.993 1.00 94.94 178 LEU A CA 1
ATOM 1440 C C . LEU A 1 178 ? 39.853 10.412 -49.625 1.00 94.94 178 LEU A C 1
ATOM 1442 O O . LEU A 1 178 ? 40.284 10.440 -50.774 1.00 94.94 178 LEU A O 1
ATOM 1446 N N . ILE A 1 179 ? 39.714 11.518 -48.888 1.00 91.62 179 ILE A N 1
ATOM 1447 C CA . ILE A 1 179 ? 40.159 12.845 -49.337 1.00 91.62 179 ILE A CA 1
ATOM 1448 C C . ILE A 1 179 ? 41.679 12.846 -49.526 1.00 91.62 179 ILE A C 1
ATOM 1450 O O . ILE A 1 179 ? 42.153 13.243 -50.585 1.00 91.62 179 ILE A O 1
ATOM 1454 N N . ALA A 1 180 ? 42.441 12.337 -48.555 1.00 91.12 180 ALA A N 1
ATOM 1455 C CA . ALA A 1 180 ? 43.895 12.247 -48.666 1.00 91.12 180 ALA A CA 1
ATOM 1456 C C . ALA A 1 180 ? 44.344 11.325 -49.816 1.00 91.12 180 ALA A C 1
ATOM 1458 O O . ALA A 1 180 ? 45.296 11.644 -50.525 1.00 91.12 180 ALA A O 1
ATOM 1459 N N . GLU A 1 181 ? 43.657 10.197 -50.028 1.00 90.31 181 GLU A N 1
ATOM 1460 C CA . GLU A 1 181 ? 43.889 9.309 -51.171 1.00 90.31 181 GLU A CA 1
ATOM 1461 C C . GLU A 1 181 ? 43.619 10.030 -52.497 1.00 90.31 181 GLU A C 1
ATOM 1463 O O . GLU A 1 181 ? 44.439 9.938 -53.411 1.00 90.31 181 GLU A O 1
ATOM 1468 N N . LEU A 1 182 ? 42.525 10.791 -52.592 1.00 86.19 182 LEU A N 1
ATOM 1469 C CA . LEU A 1 182 ? 42.184 11.575 -53.779 1.00 86.19 182 LEU A CA 1
ATOM 1470 C C . LEU A 1 182 ? 43.210 12.682 -54.057 1.00 86.19 182 LEU A C 1
ATOM 1472 O O . LEU A 1 182 ? 43.618 12.839 -55.202 1.00 86.19 182 LEU A O 1
ATOM 1476 N N . ASP A 1 183 ? 43.654 13.404 -53.028 1.00 85.75 183 ASP A N 1
ATOM 1477 C CA . ASP A 1 183 ? 44.692 14.436 -53.149 1.00 85.75 183 ASP A CA 1
ATOM 1478 C C . ASP A 1 183 ? 46.057 13.833 -53.525 1.00 85.75 183 ASP A C 1
ATOM 1480 O O . ASP A 1 183 ? 46.863 14.474 -54.199 1.00 85.75 183 ASP A O 1
ATOM 1484 N N . SER A 1 184 ? 46.328 12.595 -53.096 1.00 85.75 184 SER A N 1
ATOM 1485 C CA . SER A 1 184 ? 47.542 11.857 -53.468 1.00 85.75 184 SER A CA 1
ATOM 1486 C C . SER A 1 184 ? 47.495 11.287 -54.887 1.00 85.75 184 SER A C 1
ATOM 1488 O O . SER A 1 184 ? 48.546 11.041 -55.484 1.00 85.75 184 SER A O 1
ATOM 1490 N N . MET A 1 185 ? 46.297 11.060 -55.436 1.00 81.50 185 MET A N 1
ATOM 1491 C CA . MET A 1 185 ? 46.151 10.733 -56.846 1.00 81.50 185 MET A CA 1
ATOM 1492 C C . MET A 1 185 ? 46.524 11.973 -57.653 1.00 81.50 185 MET A C 1
ATOM 1494 O O . MET A 1 185 ? 45.927 13.035 -57.513 1.00 81.50 185 MET A O 1
ATOM 1498 N N . ASP A 1 186 ? 47.511 11.838 -58.532 1.00 66.62 186 ASP A N 1
ATOM 1499 C CA . ASP A 1 186 ? 47.964 12.925 -59.397 1.00 66.62 186 ASP A CA 1
ATOM 1500 C C . ASP A 1 186 ? 46.957 13.141 -60.549 1.00 66.62 186 ASP A C 1
ATOM 1502 O O . ASP A 1 186 ? 47.190 12.808 -61.712 1.00 66.62 186 ASP A O 1
ATOM 1506 N N . VAL A 1 187 ? 45.762 13.642 -60.207 1.00 66.38 187 VAL A N 1
ATOM 1507 C CA . VAL A 1 187 ? 44.648 13.895 -61.143 1.00 66.38 187 VAL A CA 1
ATOM 1508 C C . VAL A 1 187 ? 44.979 15.046 -62.104 1.00 66.38 187 VAL A C 1
ATOM 1510 O O . VAL A 1 187 ? 44.326 15.203 -63.134 1.00 66.38 187 VAL A O 1
ATOM 1513 N N . ALA A 1 188 ? 46.035 15.818 -61.831 1.00 64.75 188 ALA A N 1
ATOM 1514 C CA . ALA A 1 188 ? 46.515 16.875 -62.716 1.00 64.75 188 ALA A CA 1
ATOM 1515 C C . ALA A 1 188 ? 46.902 16.344 -64.110 1.00 64.75 188 ALA A C 1
ATOM 1517 O O . ALA A 1 188 ? 46.678 17.019 -65.115 1.00 64.75 188 ALA A O 1
ATOM 1518 N N . ASP A 1 189 ? 47.410 15.111 -64.193 1.00 60.53 189 ASP A N 1
ATOM 1519 C CA . ASP A 1 189 ? 47.762 14.463 -65.461 1.00 60.53 189 ASP A CA 1
ATOM 1520 C C . ASP A 1 189 ? 46.553 13.854 -66.199 1.00 60.53 189 ASP A C 1
ATOM 1522 O O . ASP A 1 189 ? 46.654 13.515 -67.383 1.00 60.53 189 ASP A O 1
ATOM 1526 N N . LEU A 1 190 ? 45.405 13.761 -65.521 1.00 66.25 190 LEU A N 1
ATOM 1527 C CA . LEU A 1 190 ? 44.122 13.306 -66.063 1.00 66.25 190 LEU A CA 1
ATOM 1528 C C . LEU A 1 190 ? 43.217 14.463 -66.515 1.00 66.25 190 LEU A C 1
ATOM 1530 O O . LEU A 1 190 ? 42.111 14.223 -67.004 1.00 66.25 190 LEU A O 1
ATOM 1534 N N . ASP A 1 191 ? 43.678 15.710 -66.390 1.00 75.94 191 ASP A N 1
ATOM 1535 C CA . ASP A 1 191 ? 42.958 16.877 -66.883 1.00 75.94 191 ASP A CA 1
ATOM 1536 C C . ASP A 1 191 ? 42.774 16.797 -68.418 1.00 75.94 191 ASP A C 1
ATOM 1538 O O . ASP A 1 191 ? 43.763 16.680 -69.158 1.00 75.94 191 ASP A O 1
ATOM 1542 N N . PRO A 1 192 ? 41.531 16.873 -68.938 1.00 79.50 192 PRO A N 1
ATOM 1543 C CA . PRO A 1 192 ? 41.251 16.738 -70.367 1.00 79.50 192 PRO A CA 1
ATOM 1544 C C . PRO A 1 192 ? 42.038 17.715 -71.245 1.00 79.50 192 PRO A C 1
ATOM 1546 O O . PRO A 1 192 ? 42.441 17.363 -72.358 1.00 79.50 192 PRO A O 1
ATOM 1549 N N . ASP A 1 193 ? 42.297 18.930 -70.756 1.00 82.56 193 ASP A N 1
ATOM 1550 C CA . ASP A 1 193 ? 43.071 19.928 -71.489 1.00 82.56 193 ASP A CA 1
ATOM 1551 C C . ASP A 1 193 ? 44.554 19.566 -71.568 1.00 82.56 193 ASP A C 1
ATOM 1553 O O . ASP A 1 193 ? 45.185 19.736 -72.619 1.00 82.56 193 ASP A O 1
ATOM 1557 N N . THR A 1 194 ? 45.102 19.018 -70.490 1.00 81.31 194 THR A N 1
ATOM 1558 C CA . THR A 1 194 ? 46.482 18.531 -70.421 1.00 81.31 194 THR A CA 1
ATOM 1559 C C . THR A 1 194 ? 46.681 17.287 -71.291 1.00 81.31 194 THR A C 1
ATOM 1561 O O . THR A 1 194 ? 47.627 17.247 -72.087 1.00 81.31 194 THR A O 1
ATOM 1564 N N . ILE A 1 195 ? 45.745 16.330 -71.255 1.00 83.88 195 ILE A N 1
ATOM 1565 C CA . ILE A 1 195 ? 45.722 15.162 -72.155 1.00 83.88 195 ILE A CA 1
ATOM 1566 C C . ILE A 1 195 ? 45.671 15.619 -73.616 1.00 83.88 195 ILE A C 1
ATOM 1568 O O . ILE A 1 195 ? 46.464 15.171 -74.450 1.00 83.88 195 ILE A O 1
ATOM 1572 N N . ARG A 1 196 ? 44.776 16.560 -73.935 1.00 85.62 196 ARG A N 1
ATOM 1573 C CA . ARG A 1 196 ? 44.636 17.108 -75.287 1.00 85.62 196 ARG A CA 1
ATOM 1574 C C . ARG A 1 196 ? 45.920 17.792 -75.761 1.00 85.62 196 ARG A C 1
ATOM 1576 O O . ARG A 1 196 ? 46.327 17.574 -76.900 1.00 85.62 196 ARG A O 1
ATOM 1583 N N . LYS A 1 197 ? 46.583 18.585 -74.909 1.00 88.06 197 LYS A N 1
ATOM 1584 C CA . LYS A 1 197 ? 47.872 19.230 -75.229 1.00 88.06 197 LYS A CA 1
ATOM 1585 C C . LYS A 1 197 ? 48.983 18.204 -75.476 1.00 88.06 197 LYS A C 1
ATOM 1587 O O . LYS A 1 197 ? 49.691 18.334 -76.474 1.00 88.06 197 LYS A O 1
ATOM 1592 N N . LYS A 1 198 ? 49.121 17.181 -74.618 1.00 85.94 198 LYS A N 1
ATOM 1593 C CA . LYS A 1 198 ? 50.104 16.092 -74.801 1.00 85.94 198 LYS A CA 1
ATOM 1594 C C . LYS A 1 198 ? 49.849 15.337 -76.112 1.00 85.94 198 LYS A C 1
ATOM 1596 O O . LYS A 1 198 ? 50.782 15.137 -76.884 1.00 85.94 198 LYS A O 1
ATOM 1601 N N . SER A 1 199 ? 48.591 14.999 -76.401 1.00 87.38 199 SER A N 1
ATOM 1602 C CA . SER A 1 199 ? 48.188 14.323 -77.642 1.00 87.38 199 SER A CA 1
ATOM 1603 C C . SER A 1 199 ? 48.477 15.166 -78.888 1.00 87.38 199 SER A C 1
ATOM 1605 O O . SER A 1 199 ? 49.077 14.678 -79.844 1.00 87.38 199 SER A O 1
ATOM 1607 N N . LYS A 1 200 ? 48.153 16.466 -78.857 1.00 91.81 200 LYS A N 1
ATOM 1608 C CA . LYS A 1 200 ? 48.486 17.393 -79.945 1.00 91.81 200 LYS A CA 1
ATOM 1609 C C . LYS A 1 200 ? 49.995 17.437 -80.205 1.00 91.81 200 LYS A C 1
ATOM 1611 O O . LYS A 1 200 ? 50.412 17.280 -81.346 1.00 91.81 200 LYS A O 1
ATOM 1616 N N . LYS A 1 201 ? 50.803 17.586 -79.151 1.00 91.31 201 LYS A N 1
ATOM 1617 C CA . LYS A 1 201 ? 52.268 17.606 -79.265 1.00 91.31 201 LYS A CA 1
ATOM 1618 C C . LYS A 1 201 ? 52.819 16.288 -79.816 1.00 91.31 201 LYS A C 1
ATOM 1620 O O . LYS A 1 201 ? 53.739 16.297 -80.623 1.00 91.31 201 LYS A O 1
ATOM 1625 N N . PHE A 1 202 ? 52.250 15.156 -79.406 1.00 91.62 202 PHE A N 1
ATOM 1626 C CA . PHE A 1 202 ? 52.613 13.847 -79.948 1.00 91.62 202 PHE A CA 1
ATOM 1627 C C . PHE A 1 202 ? 52.335 13.756 -81.456 1.00 91.62 202 PHE A C 1
ATOM 1629 O O . PHE A 1 202 ? 53.203 13.317 -82.206 1.00 91.62 202 PHE A O 1
ATOM 1636 N N . LEU A 1 203 ? 51.164 14.220 -81.906 1.00 92.12 203 LEU A N 1
ATOM 1637 C CA . LEU A 1 203 ? 50.812 14.256 -83.328 1.00 92.12 203 LEU A CA 1
ATOM 1638 C C . LEU A 1 203 ? 51.729 15.185 -84.137 1.00 92.12 203 LEU A C 1
ATOM 1640 O O . LEU A 1 203 ? 52.118 14.825 -85.245 1.00 92.12 203 LEU A O 1
ATOM 1644 N N . GLU A 1 204 ? 52.105 16.345 -83.590 1.00 92.94 204 GLU A N 1
ATOM 1645 C CA . GLU A 1 204 ? 53.067 17.267 -84.218 1.00 92.94 204 GLU A CA 1
ATOM 1646 C C . GLU A 1 204 ? 54.433 16.596 -84.416 1.00 92.94 204 GLU A C 1
ATOM 1648 O O . GLU A 1 204 ? 54.925 16.531 -85.540 1.00 92.94 204 GLU A O 1
ATOM 1653 N N . VAL A 1 205 ? 54.996 15.994 -83.360 1.00 92.06 205 VAL A N 1
ATOM 1654 C CA . VAL A 1 205 ? 56.280 15.270 -83.430 1.00 92.06 205 VAL A CA 1
ATOM 1655 C C . VAL A 1 205 ? 56.207 14.086 -84.397 1.00 92.06 205 VAL A C 1
ATOM 1657 O O . VAL A 1 205 ? 57.164 13.799 -85.114 1.00 92.06 205 VAL A O 1
ATOM 1660 N N . GLN A 1 206 ? 55.073 13.386 -84.452 1.00 89.50 206 GLN A N 1
ATOM 1661 C CA . GLN A 1 206 ? 54.866 12.305 -85.412 1.00 89.50 206 GLN A CA 1
ATOM 1662 C C . GLN A 1 206 ? 54.839 12.822 -86.861 1.00 89.50 206 GLN A C 1
ATOM 1664 O O . GLN A 1 206 ? 55.352 12.149 -87.757 1.00 89.50 206 GLN A O 1
ATOM 1669 N N . GLY A 1 207 ? 54.277 14.013 -87.085 1.00 89.81 207 GLY A N 1
ATOM 1670 C CA . GLY A 1 207 ? 54.323 14.719 -88.365 1.00 89.81 207 GLY A CA 1
ATOM 1671 C C . GLY A 1 207 ? 55.750 15.095 -88.763 1.00 89.81 207 GLY A C 1
ATOM 1672 O O . GLY A 1 207 ? 56.195 14.720 -89.846 1.00 89.81 207 GLY A O 1
ATOM 1673 N N . GLU A 1 208 ? 56.503 15.728 -87.861 1.00 91.06 208 GLU A N 1
ATOM 1674 C CA . GLU A 1 208 ? 57.920 16.064 -88.072 1.00 91.06 208 GLU A CA 1
ATOM 1675 C C . GLU A 1 208 ? 58.758 14.813 -88.385 1.00 91.06 208 GLU A C 1
ATOM 1677 O O . GLU A 1 208 ? 59.574 14.801 -89.308 1.00 91.06 208 GLU A O 1
ATOM 1682 N N . LEU A 1 209 ? 58.519 13.710 -87.671 1.00 88.69 209 LEU A N 1
ATOM 1683 C CA . LEU A 1 209 ? 59.181 12.432 -87.931 1.00 88.69 209 LEU A CA 1
ATOM 1684 C C . LEU A 1 209 ? 58.841 11.882 -89.324 1.00 88.69 209 LEU A C 1
ATOM 1686 O O . LEU A 1 209 ? 59.703 11.303 -89.989 1.00 88.69 209 LEU A O 1
ATOM 1690 N N . ALA A 1 210 ? 57.596 12.039 -89.780 1.00 86.88 210 ALA A N 1
ATOM 1691 C CA . ALA A 1 210 ? 57.188 11.634 -91.121 1.00 86.88 210 ALA A CA 1
ATOM 1692 C C . ALA A 1 210 ? 57.885 12.473 -92.204 1.00 86.88 210 ALA A C 1
ATOM 1694 O O . ALA A 1 210 ? 58.347 11.904 -93.195 1.00 86.88 210 ALA A O 1
ATOM 1695 N N . GLU A 1 211 ? 58.033 13.783 -91.990 1.00 86.69 211 GLU A N 1
ATOM 1696 C CA . GLU A 1 211 ? 58.785 14.676 -92.879 1.00 86.69 211 GLU A CA 1
ATOM 1697 C C . GLU A 1 211 ? 60.266 14.291 -92.942 1.00 86.69 211 GLU A C 1
ATOM 1699 O O . GLU A 1 211 ? 60.809 14.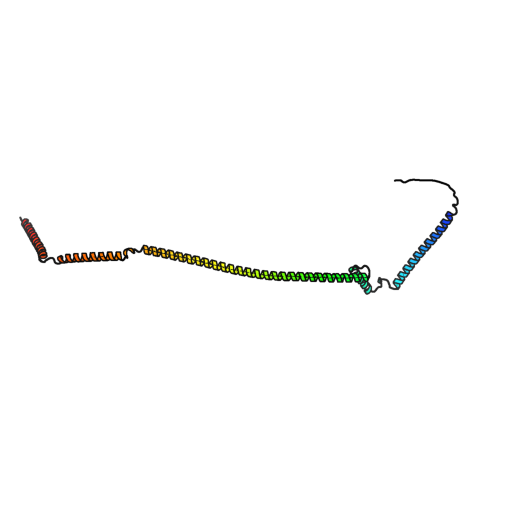094 -94.030 1.00 86.69 211 GLU A O 1
ATOM 1704 N N . VAL A 1 212 ? 60.917 14.086 -91.792 1.00 84.62 212 VAL A N 1
ATOM 1705 C CA . VAL A 1 212 ? 62.315 13.626 -91.723 1.00 84.62 212 VAL A CA 1
ATOM 1706 C C . VAL A 1 212 ? 62.485 12.288 -92.443 1.00 84.62 212 VAL A C 1
ATOM 1708 O O . VAL A 1 212 ? 63.403 12.124 -93.248 1.00 84.62 212 VAL A O 1
ATOM 1711 N N . ASN A 1 213 ? 61.568 11.344 -92.227 1.00 83.00 213 ASN A N 1
ATOM 1712 C CA . ASN A 1 213 ? 61.572 10.065 -92.935 1.00 83.00 213 ASN A CA 1
ATOM 1713 C C . ASN A 1 213 ? 61.360 10.230 -94.449 1.00 83.00 213 ASN A C 1
ATOM 1715 O O . ASN A 1 213 ? 61.942 9.482 -95.235 1.00 83.00 213 ASN A O 1
ATOM 1719 N N . GLN A 1 214 ? 60.558 11.201 -94.890 1.00 80.56 214 GLN A N 1
ATOM 1720 C CA . GLN A 1 214 ? 60.367 11.514 -96.307 1.00 80.56 214 GLN A CA 1
ATOM 1721 C C . GLN A 1 214 ? 61.622 12.135 -96.937 1.00 80.56 214 GLN A C 1
ATOM 1723 O O . GLN A 1 214 ? 61.987 11.749 -98.049 1.00 80.56 214 GLN A O 1
ATOM 1728 N N . PHE A 1 215 ? 62.311 13.039 -96.238 1.00 76.50 215 PHE A N 1
ATOM 1729 C CA . PHE A 1 215 ? 63.610 13.558 -96.674 1.00 76.50 215 PHE A CA 1
ATOM 1730 C C . PHE A 1 215 ? 64.655 12.442 -96.757 1.00 76.50 215 PHE A C 1
ATOM 1732 O O . PHE A 1 215 ? 65.346 12.316 -97.765 1.00 76.50 215 PHE A O 1
ATOM 1739 N N . LEU A 1 216 ? 64.722 11.569 -95.749 1.00 72.44 216 LEU A N 1
ATOM 1740 C CA . LEU A 1 216 ? 65.629 10.418 -95.744 1.00 72.44 216 LEU A CA 1
ATOM 1741 C C . LEU A 1 216 ? 65.330 9.425 -96.874 1.00 72.44 216 LEU A C 1
ATOM 1743 O O . LEU A 1 216 ? 66.264 8.875 -97.457 1.00 72.44 216 LEU A O 1
ATOM 1747 N N . LYS A 1 217 ? 64.060 9.237 -97.262 1.00 72.44 217 LYS A N 1
ATOM 1748 C CA . LYS A 1 217 ? 63.697 8.405 -98.424 1.00 72.44 217 LYS A CA 1
ATOM 1749 C C . LYS A 1 217 ? 64.370 8.862 -99.724 1.00 72.44 217 LYS A C 1
ATOM 1751 O O . LYS A 1 217 ? 64.674 8.007 -100.551 1.00 72.44 217 LYS A O 1
ATOM 1756 N N . GLN A 1 218 ? 64.657 10.156 -99.898 1.00 66.56 218 GLN A N 1
ATOM 1757 C CA . GLN A 1 218 ? 65.364 10.673 -101.084 1.00 66.56 218 GLN A CA 1
ATOM 1758 C C . GLN A 1 218 ? 66.825 10.199 -101.156 1.00 66.56 218 GLN A C 1
ATOM 1760 O O . GLN A 1 218 ? 67.389 10.097 -102.242 1.00 66.56 218 GLN A O 1
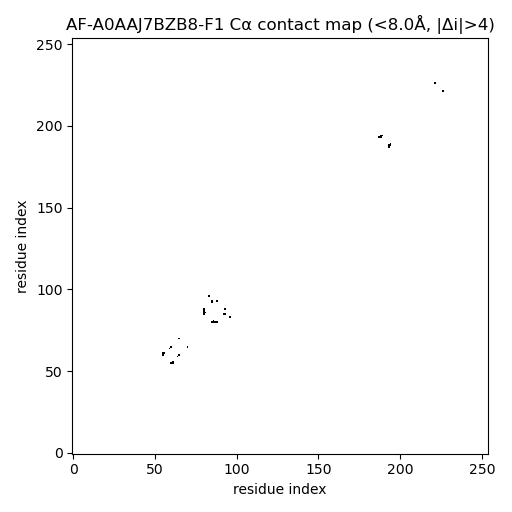ATOM 1765 N N . TYR A 1 219 ? 67.415 9.847 -100.012 1.00 62.66 219 TYR A N 1
ATOM 1766 C CA . TYR A 1 219 ? 68.762 9.285 -99.903 1.00 62.66 219 TYR A CA 1
ATOM 1767 C C . TYR A 1 219 ? 68.769 7.755 -99.772 1.00 62.66 219 TYR A C 1
ATOM 1769 O O . TYR A 1 219 ? 69.836 7.146 -99.774 1.00 62.66 219 TYR A O 1
ATOM 1777 N N . GLY A 1 220 ? 67.591 7.121 -99.698 1.00 60.38 220 GLY A N 1
ATOM 1778 C CA . GLY A 1 220 ? 67.449 5.665 -99.613 1.00 60.38 220 GLY A CA 1
ATOM 1779 C C . GLY A 1 220 ? 67.961 4.924 -100.853 1.00 60.38 220 GLY A C 1
ATOM 1780 O O . GLY A 1 220 ? 68.370 3.774 -100.742 1.00 60.38 220 GLY A O 1
ATOM 1781 N N . ASN A 1 221 ? 68.013 5.600 -102.008 1.00 63.28 221 ASN A N 1
ATOM 1782 C CA . ASN A 1 221 ? 68.601 5.095 -103.249 1.00 63.28 221 ASN A CA 1
ATOM 1783 C C . ASN A 1 221 ? 69.690 6.060 -103.738 1.00 63.28 221 ASN A C 1
ATOM 1785 O O . ASN A 1 221 ? 69.437 6.931 -104.571 1.00 63.28 221 ASN A O 1
ATOM 1789 N N . VAL A 1 222 ? 70.911 5.913 -103.217 1.00 59.94 222 VAL A N 1
ATOM 1790 C CA . VAL A 1 222 ? 72.089 6.621 -103.745 1.00 59.94 222 VAL A CA 1
ATOM 1791 C C . VAL A 1 222 ? 72.197 6.332 -105.254 1.00 59.94 222 VAL A C 1
ATOM 1793 O O . VAL A 1 222 ? 72.179 5.157 -105.631 1.00 59.94 222 VAL A O 1
ATOM 1796 N N . PRO A 1 223 ? 72.304 7.351 -106.134 1.00 62.94 223 PRO A N 1
ATOM 1797 C CA . PRO A 1 223 ? 72.329 7.138 -107.577 1.00 62.94 223 PRO A CA 1
ATOM 1798 C C . PRO A 1 223 ? 73.429 6.143 -107.983 1.00 62.94 223 PRO A C 1
ATOM 1800 O O . PRO A 1 223 ? 74.544 6.242 -107.459 1.00 62.94 223 PRO A O 1
ATOM 1803 N N . PRO A 1 224 ? 73.179 5.235 -108.949 1.00 61.06 224 PRO A N 1
ATOM 1804 C CA . PRO A 1 224 ? 74.151 4.231 -109.389 1.00 61.06 224 PRO A CA 1
ATOM 1805 C C . PRO A 1 224 ? 75.513 4.828 -109.752 1.00 61.06 224 PRO A C 1
ATOM 1807 O O . PRO A 1 224 ? 76.534 4.221 -109.457 1.00 61.06 224 PRO A O 1
ATOM 1810 N N . ASN A 1 225 ? 75.536 6.051 -110.296 1.00 64.88 225 ASN A N 1
ATOM 1811 C CA . ASN A 1 225 ? 76.761 6.782 -110.624 1.00 64.88 225 ASN A CA 1
ATOM 1812 C C . ASN A 1 225 ? 77.603 7.166 -109.399 1.00 64.88 225 ASN A C 1
ATOM 1814 O O . ASN A 1 225 ? 78.823 7.164 -109.489 1.00 64.88 225 ASN A O 1
ATOM 1818 N N . LEU A 1 226 ? 76.988 7.485 -108.255 1.00 66.62 226 LEU A N 1
ATOM 1819 C CA . LEU A 1 226 ? 77.701 7.816 -107.013 1.00 66.62 226 LEU A CA 1
ATOM 1820 C C . LEU A 1 226 ? 78.174 6.554 -106.287 1.00 66.62 226 LEU A C 1
ATOM 1822 O O . LEU A 1 226 ? 79.265 6.543 -105.720 1.00 66.62 226 LEU A O 1
ATOM 1826 N N . LEU A 1 227 ? 77.395 5.471 -106.360 1.00 68.94 227 LEU A N 1
ATOM 1827 C CA . LEU A 1 227 ? 77.813 4.160 -105.864 1.00 68.94 227 LEU A CA 1
ATOM 1828 C C . LEU A 1 227 ? 78.977 3.599 -106.703 1.00 68.94 227 LEU A C 1
ATOM 1830 O O . LEU A 1 227 ? 79.971 3.134 -106.149 1.00 68.94 227 LEU A O 1
ATOM 1834 N N . GLN A 1 228 ? 78.886 3.715 -108.033 1.00 68.38 228 GLN A N 1
ATOM 1835 C CA . GLN A 1 228 ? 79.957 3.361 -108.965 1.00 68.38 228 GLN A CA 1
ATOM 1836 C C . GLN A 1 228 ? 81.168 4.278 -108.816 1.00 68.38 228 GLN A C 1
ATOM 1838 O O . GLN A 1 228 ? 82.280 3.768 -108.808 1.00 68.38 228 GLN A O 1
ATOM 1843 N N . ALA A 1 229 ? 80.995 5.590 -108.625 1.00 69.88 229 ALA A N 1
ATOM 1844 C CA . ALA A 1 229 ? 82.111 6.501 -108.365 1.00 69.88 229 ALA A CA 1
ATOM 1845 C C . ALA A 1 229 ? 82.827 6.151 -107.054 1.00 69.88 229 ALA A C 1
ATOM 1847 O O . ALA A 1 229 ? 84.054 6.093 -107.027 1.00 69.88 229 ALA A O 1
ATOM 1848 N N . LYS A 1 230 ? 82.083 5.830 -105.985 1.00 75.12 230 LYS A N 1
ATOM 1849 C CA . LYS A 1 230 ? 82.671 5.368 -104.720 1.00 75.12 230 LYS A CA 1
ATOM 1850 C C . LYS A 1 230 ? 83.437 4.052 -104.898 1.00 75.12 230 LYS A C 1
ATOM 1852 O O . LYS A 1 230 ? 84.539 3.920 -104.372 1.00 75.12 230 LYS A O 1
ATOM 1857 N N . ALA A 1 231 ? 82.893 3.103 -105.662 1.00 76.69 231 ALA A N 1
ATOM 1858 C CA . ALA A 1 231 ? 83.568 1.841 -105.966 1.00 76.69 231 ALA A CA 1
ATOM 1859 C C . ALA A 1 231 ? 84.810 2.025 -106.866 1.00 76.69 231 ALA A C 1
ATOM 1861 O O . ALA A 1 231 ? 85.841 1.405 -106.614 1.00 76.69 231 ALA A O 1
ATOM 1862 N N . LEU A 1 232 ? 84.745 2.898 -107.879 1.00 78.06 232 LEU A N 1
ATOM 1863 C CA . LEU A 1 232 ? 85.835 3.188 -108.818 1.00 78.06 232 LEU A CA 1
ATOM 1864 C C . LEU A 1 232 ? 87.003 3.903 -108.129 1.00 78.06 232 LEU A C 1
ATOM 1866 O O . LEU A 1 232 ? 88.155 3.545 -108.355 1.00 78.06 232 LEU A O 1
ATOM 1870 N N . VAL A 1 233 ? 86.714 4.882 -107.267 1.00 77.75 233 VAL A N 1
ATOM 1871 C CA . VAL A 1 233 ? 87.739 5.566 -106.468 1.00 77.75 233 VAL A CA 1
ATOM 1872 C C . VAL A 1 233 ? 88.428 4.569 -105.541 1.00 77.75 233 VAL A C 1
ATOM 1874 O O . VAL A 1 233 ? 89.652 4.509 -105.542 1.00 77.75 233 VAL A O 1
ATOM 1877 N N . ALA A 1 234 ? 87.672 3.713 -104.842 1.00 82.00 234 ALA A N 1
ATOM 1878 C CA . ALA A 1 234 ? 88.256 2.665 -104.004 1.00 82.00 234 ALA A CA 1
ATOM 1879 C C . ALA A 1 234 ? 89.140 1.687 -104.810 1.00 82.00 234 ALA A C 1
ATOM 1881 O O . ALA A 1 234 ? 90.214 1.304 -104.347 1.00 82.00 234 ALA A O 1
ATOM 1882 N N . ALA A 1 235 ? 88.736 1.320 -106.033 1.00 81.19 235 ALA A N 1
ATOM 1883 C CA . ALA A 1 235 ? 89.536 0.471 -106.917 1.00 81.19 235 ALA A CA 1
ATOM 1884 C C . ALA A 1 235 ? 90.830 1.161 -107.389 1.00 81.19 235 ALA A C 1
ATOM 1886 O O . ALA A 1 235 ? 91.899 0.554 -107.338 1.00 81.19 235 ALA A O 1
ATOM 1887 N N . LYS A 1 236 ? 90.758 2.437 -107.794 1.00 78.94 236 LYS A N 1
ATOM 1888 C CA . LYS A 1 236 ? 91.934 3.218 -108.216 1.00 78.94 236 LYS A CA 1
ATOM 1889 C C . LYS A 1 236 ? 92.900 3.506 -107.077 1.00 78.94 236 LYS A C 1
ATOM 1891 O O . LYS A 1 236 ? 94.108 3.501 -107.290 1.00 78.94 236 LYS A O 1
ATOM 1896 N N . GLN A 1 237 ? 92.386 3.695 -105.870 1.00 82.44 237 GLN A N 1
ATOM 1897 C CA . GLN A 1 237 ? 93.205 3.882 -104.680 1.00 82.44 237 GLN A CA 1
ATOM 1898 C C . GLN A 1 237 ? 93.978 2.602 -104.335 1.00 82.44 237 GLN A C 1
ATOM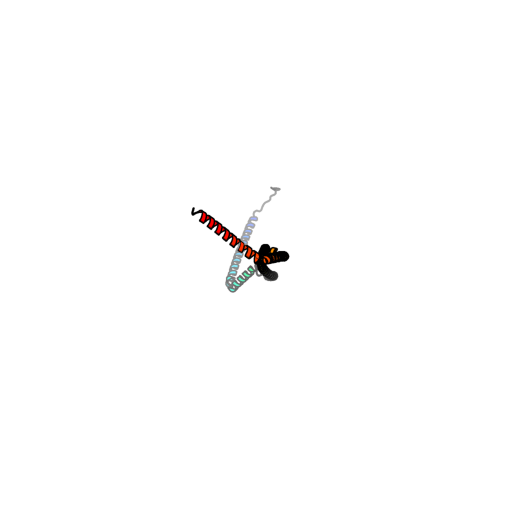 1900 O O . GLN A 1 237 ? 95.169 2.667 -104.048 1.00 82.44 237 GLN A O 1
ATOM 1905 N N . LYS A 1 238 ? 93.348 1.432 -104.506 1.00 84.81 238 LYS A N 1
ATOM 1906 C CA . LYS A 1 238 ? 94.018 0.135 -104.359 1.00 84.81 238 LYS A CA 1
ATOM 1907 C C . LYS A 1 238 ? 95.067 -0.127 -105.448 1.00 84.81 238 LYS A C 1
ATOM 1909 O O . LYS A 1 238 ? 96.130 -0.649 -105.137 1.00 84.81 238 LYS A O 1
ATOM 1914 N N . GLU A 1 239 ? 94.804 0.233 -106.709 1.00 78.31 239 GLU A N 1
ATOM 1915 C CA . GLU A 1 239 ? 95.822 0.168 -107.777 1.00 78.31 239 GLU A CA 1
ATOM 1916 C C . GLU A 1 239 ? 97.029 1.058 -107.459 1.00 78.31 239 GLU A C 1
ATOM 1918 O O . GLU A 1 239 ? 98.166 0.619 -107.614 1.00 78.31 239 GLU A O 1
ATOM 1923 N N . TYR A 1 240 ? 96.790 2.281 -106.980 1.00 80.12 240 TYR A N 1
ATOM 1924 C CA . TYR A 1 240 ? 97.853 3.203 -106.585 1.00 80.12 240 TYR A CA 1
ATOM 1925 C C . TYR A 1 240 ? 98.708 2.639 -105.442 1.00 80.12 240 TYR A C 1
ATOM 1927 O O . TYR A 1 240 ? 99.932 2.643 -105.538 1.00 80.12 240 TYR A O 1
ATOM 1935 N N . GLU A 1 241 ? 98.083 2.087 -104.397 1.00 85.38 241 GLU A N 1
ATOM 1936 C CA . GLU A 1 241 ? 98.801 1.414 -103.306 1.00 85.38 241 GLU A CA 1
ATOM 1937 C C . GLU A 1 241 ? 99.636 0.228 -103.809 1.00 85.38 241 GLU A C 1
ATOM 1939 O O . GLU A 1 241 ? 100.778 0.063 -103.386 1.00 85.38 241 GLU A O 1
ATOM 1944 N N . ASN A 1 242 ? 99.115 -0.556 -104.758 1.00 83.81 242 ASN A N 1
ATOM 1945 C CA . ASN A 1 242 ? 99.842 -1.685 -105.341 1.00 83.81 242 ASN A CA 1
ATOM 1946 C C . ASN A 1 242 ? 101.054 -1.234 -106.176 1.00 83.81 242 ASN A C 1
ATOM 1948 O O . ASN A 1 242 ? 102.106 -1.863 -106.120 1.00 83.81 242 ASN A O 1
ATOM 1952 N N . ILE A 1 243 ? 100.931 -0.130 -106.922 1.00 80.38 243 ILE A N 1
ATOM 1953 C CA . ILE A 1 243 ? 102.055 0.478 -107.649 1.00 80.38 243 ILE A CA 1
ATOM 1954 C C . ILE A 1 243 ? 103.097 1.010 -106.658 1.00 80.38 243 ILE A C 1
ATOM 1956 O O . ILE A 1 243 ? 104.286 0.774 -106.843 1.00 80.38 243 ILE A O 1
ATOM 1960 N N . CYS A 1 244 ? 102.677 1.678 -105.580 1.00 77.31 244 CYS A N 1
ATOM 1961 C CA . CYS A 1 244 ? 103.591 2.116 -104.523 1.00 77.31 244 CYS A CA 1
ATOM 1962 C C . CYS A 1 244 ? 104.317 0.940 -103.853 1.00 77.31 244 CYS A C 1
ATOM 1964 O O . CYS A 1 244 ? 105.506 1.061 -103.559 1.00 77.31 244 CYS A O 1
ATOM 1966 N N . LEU A 1 245 ? 103.640 -0.192 -103.641 1.00 79.69 245 LEU A N 1
ATOM 1967 C CA . LEU A 1 245 ? 104.256 -1.420 -103.133 1.00 79.69 245 LEU A CA 1
ATOM 1968 C C . LEU A 1 245 ? 105.269 -2.002 -104.128 1.00 79.69 245 LEU A C 1
ATOM 1970 O O . LEU A 1 245 ? 106.404 -2.233 -103.730 1.00 79.69 245 LEU A O 1
ATOM 1974 N N . MET A 1 246 ? 104.933 -2.131 -105.418 1.00 77.44 246 MET A N 1
ATOM 1975 C CA . MET A 1 246 ? 105.881 -2.608 -106.441 1.00 77.44 246 MET A CA 1
ATOM 1976 C C . MET A 1 246 ? 107.110 -1.702 -106.575 1.00 77.44 246 MET A C 1
ATOM 1978 O O . MET A 1 246 ? 108.232 -2.195 -106.627 1.00 77.44 246 MET A O 1
ATOM 1982 N N . VAL A 1 247 ? 106.926 -0.378 -106.552 1.00 73.69 247 VAL A N 1
ATOM 1983 C CA . VAL A 1 247 ? 108.042 0.583 -106.564 1.00 73.69 247 VAL A CA 1
ATOM 1984 C C . VAL A 1 247 ? 108.906 0.432 -105.308 1.00 73.69 247 VAL A C 1
ATOM 1986 O O . VAL A 1 247 ? 110.127 0.540 -105.383 1.00 73.69 247 VAL A O 1
ATOM 1989 N N . SER A 1 248 ? 108.303 0.133 -104.156 1.00 69.94 248 SER A N 1
ATOM 1990 C CA . SER A 1 248 ? 109.032 -0.101 -102.901 1.00 69.94 248 SER A CA 1
ATOM 1991 C C . SER A 1 248 ? 109.753 -1.462 -102.866 1.00 69.94 248 SER A C 1
ATOM 1993 O O . SER A 1 248 ? 110.764 -1.596 -102.177 1.00 69.94 248 SER A O 1
ATOM 1995 N N . GLU A 1 249 ? 109.277 -2.462 -103.612 1.00 68.44 249 GLU A N 1
ATOM 1996 C CA . GLU A 1 249 ? 109.900 -3.789 -103.749 1.00 68.44 249 GLU A CA 1
ATOM 1997 C C . GLU A 1 249 ? 111.024 -3.805 -104.804 1.00 68.44 249 GLU A C 1
ATOM 1999 O O . GLU A 1 249 ? 112.081 -4.383 -104.552 1.00 68.44 249 GLU A O 1
ATOM 2004 N N . GLU A 1 250 ? 110.876 -3.088 -105.926 1.00 61.22 250 GLU A N 1
ATOM 2005 C CA . GLU A 1 250 ? 111.956 -2.871 -106.911 1.00 61.22 250 GLU A CA 1
ATOM 2006 C C . GLU A 1 250 ? 113.097 -1.999 -106.350 1.00 61.22 250 GLU A C 1
ATOM 2008 O O . GLU A 1 250 ? 114.246 -2.128 -106.771 1.00 61.22 250 GLU A O 1
ATOM 2013 N N . SER A 1 251 ? 112.810 -1.172 -105.340 1.00 58.44 251 SER A N 1
ATOM 2014 C CA . SER A 1 251 ? 113.802 -0.360 -104.616 1.00 58.44 251 SER A CA 1
ATOM 2015 C C . SER A 1 251 ? 114.548 -1.116 -103.501 1.00 58.44 251 SER A C 1
ATOM 2017 O O . SER A 1 251 ? 115.390 -0.519 -102.838 1.00 58.44 251 SER A O 1
ATOM 2019 N N . ASN A 1 252 ? 114.252 -2.404 -103.276 1.00 56.22 252 ASN A N 1
ATOM 2020 C CA . ASN A 1 252 ? 114.897 -3.251 -102.256 1.00 56.22 252 ASN A CA 1
ATOM 2021 C C . ASN A 1 252 ? 115.719 -4.423 -102.843 1.00 56.22 252 ASN A C 1
ATOM 2023 O O . ASN A 1 252 ? 116.176 -5.287 -102.095 1.00 56.22 252 ASN A O 1
ATOM 2027 N N . TYR A 1 253 ? 115.947 -4.442 -104.164 1.00 53.75 253 TYR A N 1
ATOM 2028 C CA . TYR A 1 253 ? 116.841 -5.388 -104.859 1.00 53.75 253 TYR A CA 1
ATOM 2029 C C . TYR A 1 253 ? 117.968 -4.693 -105.657 1.00 53.75 253 TYR A C 1
ATOM 2031 O O . TYR A 1 253 ? 118.422 -5.214 -106.677 1.00 53.75 253 TYR A O 1
ATOM 2039 N N . ASN A 1 254 ? 118.451 -3.543 -105.167 1.00 41.62 254 ASN A N 1
ATOM 2040 C CA . ASN A 1 254 ? 119.766 -2.966 -105.490 1.00 41.62 254 ASN A CA 1
ATOM 2041 C C . ASN A 1 254 ? 120.386 -2.300 -104.260 1.00 41.62 254 ASN A C 1
ATOM 2043 O O . ASN A 1 254 ? 119.701 -1.446 -103.658 1.00 41.62 254 ASN A O 1
#

Organism: Cephus cinctus (NCBI:txid211228)

Foldseek 3Di:
DDDDDDDDDDDDDDDDPPPVVVVVVVVVVVVVVVVVVVVVVVVVVVVVVVVVVVVCVVVLVDPVSDDPVVVVVVVVVCVVCVVLVHPDPDPVSVVVSVVVVVVVVVVVVVVVVVVVVVVVVVVVVVVVVVVVVVVVVVVVVVVVVVVVVVVVVVVVVVVVVVVVVVVVVVVVVVVVVVVVVVVPPPCVCVPPVNVVVVVVVVVVVVVVVVVVVVVVVVVVDDDPVVVVVVVVVVVVVVVVVVVVVVVVVVVPPD

Radius of gyration: 89.3 Å; Cα contacts (8 Å, |Δi|>4): 20; chains: 1; bounding box: 158×67×234 Å

pLDDT: mean 82.06, std 16.32, range [33.59, 98.56]

Secondary structure (DSSP, 8-state):
----------------TTSHHHHHHHHHHHHHHHHHHHHHHHHHHHHHHHHHHHHHHHTT-SGGGS-HHHHHHHHHHHHHHHHTT-SS--HHHHHHHHHHHHHHHHHHHHHHHHHHHHHHHHHHHHHHHHHHHHHHHHHHHHHHHHHHHHHHHHHHHHHHHHHHHHHHHHHHHHHHHHHHHHHHS-GGGG-HHHHHHHHHHHHHHHHHHHHHHHHHHHHSS--HHHHHHHHHHHHHHHHHHHHHHHHHHHTT--

Solvent-accessible surface area (backbone atoms only — not comparable to full-atom values): 14462 Å² total; per-residue (Å²): 134,84,90,77,88,86,88,82,88,87,82,89,83,87,90,73,88,76,58,62,63,60,52,51,53,55,51,50,52,52,50,49,53,51,52,49,52,51,51,50,52,50,52,50,52,51,50,51,51,51,49,50,52,48,49,36,56,74,69,49,68,45,84,86,60,54,55,66,69,57,53,53,49,53,51,49,51,50,52,51,34,51,77,71,72,40,94,64,97,45,69,67,61,52,51,49,52,52,50,52,50,54,52,50,52,52,52,48,54,51,51,52,51,52,49,52,53,53,50,50,54,50,49,54,51,47,55,54,49,52,53,52,49,53,55,50,51,54,51,50,52,52,51,50,56,50,49,55,50,50,51,54,52,48,53,52,49,51,54,50,50,52,55,52,52,52,52,52,49,54,51,49,54,51,48,54,50,52,50,52,52,53,71,66,44,73,56,75,74,68,33,68,68,54,45,50,51,54,50,51,53,51,53,50,53,52,50,53,51,50,52,53,52,53,59,49,53,69,61,72,62,69,53,68,68,59,55,48,47,55,50,50,52,55,50,52,52,51,51,50,52,50,51,54,48,51,56,57,53,67,64,70,77,115

Sequence (254 aa):
MEYKTEGSVCASNVPSDYQTQKTDIQDLEKLHLLKEGISETIAENNALSAEIITLLKELKLEINYLPIDIKEGLQNVSLILKSEGLAEVDETALMICREQRRIQERKNRLKDKQLKVKYNMLFDRYKNLEKKLTTVQDAVVSVKDITEKYEADSENHYTNEILMNTKLNEYKEALDKLIAELDSMDVADLDPDTIRKKSKKFLEVQGELAEVNQFLKQYGNVPPNLLQAKALVAAKQKEYENICLMVSEESNYN

Mean predicted aligned error: 21.02 Å